Protein AF-F9G1D7-F1 (afdb_monomer)

Radius of gyration: 23.65 Å; Cα contacts (8 Å, |Δi|>4): 242; chains: 1; bounding box: 51×60×61 Å

Sequence (219 aa):
MAWSGSSVTREIHRLFEAKRDTIKAELRNALTAVHISFELWKSPNRFAIMAVFAHFIDQLGHQQSRLLALRRQSGAHSGENLASSLIDIVHEWEIEGRVGCAISDNMMANDTCLYYMYQRLDPSMRSVDIKARRMRCYGHTLNLVARAFLFGKDAESFELESDINGMRGLVEQDLDHWHTKGPIGKLRNIVKFIRSSPQRSEQFKRVAREQDHEEYRLC

pLDDT: mean 91.0, std 11.4, range [37.38, 98.62]

Structure (mmCIF, N/CA/C/O backbone):
data_AF-F9G1D7-F1
#
_entry.id   AF-F9G1D7-F1
#
loop_
_atom_site.group_PDB
_atom_site.id
_atom_site.type_symbol
_atom_site.label_atom_id
_atom_site.label_alt_id
_atom_site.label_comp_id
_atom_site.label_asym_id
_atom_site.label_entity_id
_atom_site.label_seq_id
_atom_site.pdbx_PDB_ins_code
_atom_site.Cartn_x
_atom_site.Cartn_y
_atom_site.Cartn_z
_atom_site.occupancy
_atom_site.B_iso_or_equiv
_atom_site.auth_seq_id
_atom_site.auth_comp_id
_atom_site.auth_asym_id
_atom_site.auth_atom_id
_atom_site.pdbx_PDB_model_num
ATOM 1 N N . MET A 1 1 ? -2.735 39.769 2.862 1.00 50.75 1 MET A N 1
ATOM 2 C CA . MET A 1 1 ? -2.182 39.647 4.228 1.00 50.75 1 MET A CA 1
ATOM 3 C C . MET A 1 1 ? -1.314 38.392 4.246 1.00 50.75 1 MET A C 1
ATOM 5 O O . MET A 1 1 ? -1.851 37.314 4.027 1.00 50.75 1 MET A O 1
ATOM 9 N N . ALA A 1 2 ? 0.013 38.525 4.336 1.00 71.75 2 ALA A N 1
ATOM 10 C CA . ALA A 1 2 ? 0.929 37.382 4.268 1.00 71.75 2 ALA A CA 1
ATOM 11 C C . ALA A 1 2 ? 0.986 36.680 5.632 1.00 71.75 2 ALA A C 1
ATOM 13 O O . ALA A 1 2 ? 1.213 37.327 6.651 1.00 71.75 2 ALA A O 1
ATOM 14 N N . TRP A 1 3 ? 0.737 35.373 5.657 1.00 77.19 3 TRP A N 1
ATOM 15 C CA . TRP A 1 3 ? 0.812 34.574 6.879 1.00 77.19 3 TRP A CA 1
ATOM 16 C C . TRP A 1 3 ? 2.281 34.301 7.222 1.00 77.19 3 TRP A C 1
ATOM 18 O O . TRP A 1 3 ? 3.072 33.978 6.338 1.00 77.19 3 TRP A O 1
ATOM 28 N N . SER A 1 4 ? 2.656 34.400 8.501 1.00 88.62 4 SER A N 1
ATOM 29 C CA . SER A 1 4 ? 3.978 33.951 8.956 1.00 88.62 4 SER A CA 1
ATOM 30 C C . SER A 1 4 ? 4.101 32.427 8.834 1.00 88.62 4 SER A C 1
ATOM 32 O O . SER A 1 4 ? 3.100 31.716 8.951 1.00 88.62 4 SER A O 1
ATOM 34 N N . GLY A 1 5 ? 5.324 31.902 8.693 1.00 88.62 5 GLY A N 1
ATOM 35 C CA . GLY A 1 5 ? 5.557 30.449 8.668 1.00 88.62 5 GLY A CA 1
ATOM 36 C C . GLY A 1 5 ? 4.968 29.726 9.888 1.00 88.62 5 GLY A C 1
ATOM 37 O O . GLY A 1 5 ? 4.336 28.687 9.746 1.00 88.62 5 GLY A O 1
ATOM 38 N N . SER A 1 6 ? 5.055 30.331 11.078 1.00 91.44 6 SER A N 1
ATOM 39 C CA . SER A 1 6 ? 4.430 29.811 12.303 1.00 91.44 6 SER A CA 1
ATOM 40 C C . SER A 1 6 ? 2.899 29.765 12.241 1.00 91.44 6 SER A C 1
ATOM 42 O O . SER A 1 6 ? 2.288 28.824 12.748 1.00 91.44 6 SER A O 1
ATOM 44 N N . SER A 1 7 ? 2.271 30.757 11.604 1.00 92.50 7 SER A N 1
ATOM 45 C CA . SER A 1 7 ? 0.816 30.795 11.433 1.00 92.50 7 SER A CA 1
ATOM 46 C C . SER A 1 7 ? 0.348 29.722 10.455 1.00 92.50 7 SER A C 1
ATOM 48 O O . SER A 1 7 ? -0.658 29.070 10.718 1.00 92.50 7 SER A O 1
ATOM 50 N N . VAL A 1 8 ? 1.105 29.491 9.376 1.00 93.38 8 VAL A N 1
ATOM 51 C CA . VAL A 1 8 ? 0.837 28.410 8.415 1.00 93.38 8 VAL A CA 1
ATOM 52 C C . VAL A 1 8 ? 0.972 27.043 9.084 1.00 93.38 8 VAL A C 1
ATOM 54 O O . VAL A 1 8 ? 0.051 26.237 8.993 1.00 93.38 8 VAL A O 1
ATOM 57 N N . THR A 1 9 ? 2.061 26.791 9.819 1.00 94.62 9 THR A N 1
ATOM 58 C CA . THR A 1 9 ? 2.264 25.521 10.537 1.00 94.62 9 THR A CA 1
ATOM 59 C C . THR A 1 9 ? 1.125 25.236 11.513 1.00 94.62 9 THR A C 1
ATOM 61 O O . THR A 1 9 ? 0.561 24.144 11.501 1.00 94.62 9 THR A O 1
ATOM 64 N N . ARG A 1 10 ? 0.735 26.225 12.327 1.00 94.81 10 ARG A N 1
ATOM 65 C CA . ARG A 1 10 ? -0.373 26.074 13.280 1.00 94.81 10 ARG A CA 1
ATOM 66 C C . ARG A 1 10 ? -1.691 25.747 12.581 1.00 94.81 10 ARG A C 1
ATOM 68 O O . ARG A 1 10 ? -2.429 24.893 13.061 1.00 94.81 10 ARG A O 1
ATOM 75 N N . GLU A 1 11 ? -1.982 26.405 11.463 1.00 95.12 11 GLU A N 1
ATOM 76 C CA . GLU A 1 11 ? -3.218 26.157 10.720 1.00 95.12 11 GLU A CA 1
ATOM 77 C C . GLU A 1 11 ? -3.229 24.785 10.049 1.00 95.12 11 GLU A C 1
ATOM 79 O O . GLU A 1 11 ? -4.236 24.087 10.121 1.00 95.12 11 GLU A O 1
ATOM 84 N N . ILE A 1 12 ? -2.103 24.343 9.482 1.00 96.19 12 ILE A N 1
ATOM 85 C CA . ILE A 1 12 ? -1.967 22.984 8.942 1.00 96.19 12 ILE A CA 1
ATOM 86 C C . ILE A 1 12 ? -2.209 21.947 10.041 1.00 96.19 12 ILE A C 1
ATOM 88 O O . ILE A 1 12 ? -2.975 21.011 9.825 1.00 96.19 12 ILE A O 1
ATOM 92 N N . HIS A 1 13 ? -1.617 22.125 11.228 1.00 95.62 13 HIS A N 1
ATOM 93 C CA . HIS A 1 13 ? -1.868 21.231 12.360 1.00 95.62 13 HIS A CA 1
ATOM 94 C C . HIS A 1 13 ? -3.341 21.231 12.772 1.00 95.62 13 HIS A C 1
ATOM 96 O O . HIS A 1 13 ? -3.927 20.166 12.928 1.00 95.62 13 HIS A O 1
ATOM 102 N N . ARG A 1 14 ? -3.971 22.404 12.884 1.00 96.69 14 ARG A N 1
ATOM 103 C CA . ARG A 1 14 ? -5.396 22.508 13.228 1.00 96.69 14 ARG A CA 1
ATOM 104 C C . ARG A 1 14 ? -6.286 21.790 12.208 1.00 96.69 14 ARG A C 1
ATOM 106 O O . ARG A 1 14 ? -7.217 21.086 12.593 1.00 96.69 14 ARG A O 1
ATOM 113 N N . LEU A 1 15 ? -6.009 21.962 10.914 1.00 96.38 15 LEU A N 1
ATOM 114 C CA . LEU A 1 15 ? -6.741 21.298 9.833 1.00 96.38 15 LEU A CA 1
ATOM 115 C C . LEU A 1 15 ? -6.516 19.787 9.835 1.00 96.38 15 LEU A C 1
ATOM 117 O O . LEU A 1 15 ? -7.467 19.037 9.616 1.00 96.38 15 LEU A O 1
ATOM 121 N N . PHE A 1 16 ? -5.285 19.347 10.096 1.00 94.81 16 PHE A N 1
ATOM 122 C CA . PHE A 1 16 ? -4.954 17.935 10.235 1.00 94.81 16 PHE A CA 1
ATOM 123 C C . PHE A 1 16 ? -5.757 17.293 11.366 1.00 94.81 16 PHE A C 1
ATOM 125 O O . PHE A 1 16 ? -6.434 16.301 11.122 1.00 94.81 16 PHE A O 1
ATOM 132 N N . GLU A 1 17 ? -5.755 17.892 12.557 1.00 96.31 17 GLU A N 1
ATOM 133 C CA . GLU A 1 17 ? -6.501 17.392 13.717 1.00 96.31 17 GLU A CA 1
ATOM 134 C C . GLU A 1 17 ? -8.006 17.305 13.432 1.00 96.31 17 GLU A C 1
ATOM 136 O O . GLU A 1 17 ? -8.610 16.244 13.577 1.00 96.31 17 GLU A O 1
ATOM 141 N N . ALA A 1 18 ? -8.600 18.369 12.881 1.00 96.94 18 ALA A N 1
ATOM 142 C CA . ALA A 1 18 ? -10.020 18.369 12.524 1.00 96.94 18 ALA A CA 1
ATOM 143 C C . ALA A 1 18 ? -10.377 17.294 11.475 1.00 96.94 18 ALA A C 1
ATOM 145 O O . ALA A 1 18 ? -11.440 16.666 11.533 1.00 96.94 18 ALA A O 1
ATOM 146 N N . LYS A 1 19 ? -9.496 17.063 10.492 1.00 96.44 19 LYS A N 1
ATOM 147 C CA . LYS A 1 19 ? -9.690 16.009 9.486 1.00 96.44 19 LYS A CA 1
ATOM 148 C C . LYS A 1 19 ? -9.458 14.616 10.056 1.00 96.44 19 LYS A C 1
ATOM 150 O O . LYS A 1 19 ? -10.181 13.699 9.670 1.00 96.44 19 LYS A O 1
ATOM 155 N N . ARG A 1 20 ? -8.516 14.459 10.984 1.00 96.38 20 ARG A N 1
ATOM 156 C CA . ARG A 1 20 ? -8.273 13.208 11.702 1.00 96.38 20 ARG A CA 1
ATOM 157 C C . ARG A 1 20 ? -9.520 12.782 12.469 1.00 96.38 20 ARG A C 1
ATOM 159 O O . ARG A 1 20 ? -9.956 11.649 12.295 1.00 96.38 20 ARG A O 1
ATOM 166 N N . ASP A 1 21 ? -10.150 13.696 13.201 1.00 97.25 21 ASP A N 1
ATOM 167 C CA . ASP A 1 21 ? -11.393 13.414 13.933 1.00 97.25 21 ASP A CA 1
ATOM 168 C C . ASP A 1 21 ? -12.538 13.008 12.996 1.00 97.25 21 ASP A C 1
ATOM 170 O O . ASP A 1 21 ? -13.286 12.070 13.276 1.00 97.25 21 ASP A O 1
ATOM 174 N N . THR A 1 22 ? -12.637 13.667 11.836 1.00 97.12 22 THR A N 1
ATOM 175 C CA . THR A 1 22 ? -13.617 13.307 10.799 1.00 97.12 22 THR A CA 1
ATOM 176 C C . THR A 1 22 ? -13.396 11.875 10.307 1.00 97.12 22 THR A C 1
ATOM 178 O O . THR A 1 22 ? -14.332 11.082 10.275 1.00 97.12 22 THR A O 1
ATOM 181 N N . ILE A 1 23 ? -12.155 11.518 9.963 1.00 97.50 23 ILE A N 1
ATOM 182 C CA . ILE A 1 23 ? -11.822 10.179 9.461 1.00 97.50 23 ILE A CA 1
ATOM 183 C C . ILE A 1 23 ? -12.012 9.120 10.557 1.00 97.50 23 ILE A C 1
ATOM 185 O O . ILE A 1 23 ? -12.539 8.049 10.268 1.00 97.50 23 ILE A O 1
ATOM 189 N N . LYS A 1 24 ? -11.671 9.406 11.821 1.00 97.88 24 LYS A N 1
ATOM 190 C CA . LYS A 1 24 ? -11.977 8.508 12.950 1.00 97.88 24 LYS A CA 1
ATOM 191 C C . LYS A 1 24 ? -13.473 8.221 13.051 1.00 97.88 24 LYS A C 1
ATOM 193 O O . LYS A 1 24 ? -13.872 7.070 13.215 1.00 97.88 24 LYS A O 1
ATOM 198 N N . ALA A 1 25 ? -14.312 9.248 12.907 1.00 97.06 25 ALA A N 1
ATOM 199 C CA . ALA A 1 25 ? -15.760 9.070 12.897 1.00 97.06 25 ALA A CA 1
ATOM 200 C C . ALA A 1 25 ? -16.229 8.213 11.708 1.00 97.06 25 ALA A C 1
ATOM 202 O O . ALA A 1 25 ? -17.053 7.324 11.909 1.00 97.06 25 ALA A O 1
ATOM 203 N N . GLU A 1 26 ? -15.688 8.426 10.503 1.00 97.25 26 GLU A N 1
ATOM 204 C CA . GLU A 1 26 ? -15.976 7.587 9.327 1.00 97.25 26 GLU A CA 1
ATOM 205 C C . GLU A 1 26 ? -15.604 6.115 9.573 1.00 97.25 26 GLU A C 1
ATOM 207 O O . GLU A 1 26 ? -16.427 5.231 9.346 1.00 97.25 26 GLU A O 1
ATOM 212 N N . LEU A 1 27 ? -14.400 5.849 10.093 1.00 97.94 27 LEU A N 1
ATOM 213 C CA . LEU A 1 27 ? -13.914 4.498 10.395 1.00 97.94 27 LEU A CA 1
ATOM 214 C C . LEU A 1 27 ? -14.776 3.807 11.455 1.00 97.94 27 LEU A C 1
ATOM 216 O O . LEU A 1 27 ? -15.159 2.648 11.289 1.00 97.94 27 LEU A O 1
ATOM 220 N N . ARG A 1 28 ? -15.144 4.529 12.520 1.00 96.69 28 ARG A N 1
ATOM 221 C CA . ARG A 1 28 ? -16.049 4.027 13.563 1.00 96.69 28 ARG A CA 1
ATOM 222 C C . ARG A 1 28 ? -17.446 3.724 13.019 1.00 96.69 28 ARG A C 1
ATOM 224 O O . ARG A 1 28 ? -18.109 2.808 13.498 1.00 96.69 28 ARG A O 1
ATOM 231 N N . ASN A 1 29 ? -17.882 4.451 12.004 1.00 96.62 29 ASN A N 1
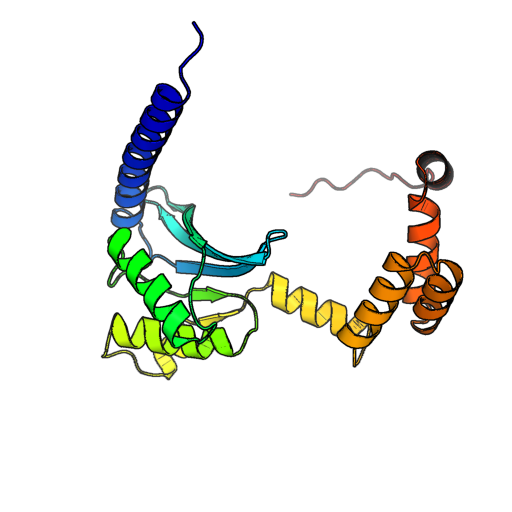ATOM 232 C CA . ASN A 1 29 ? -19.201 4.299 11.405 1.00 96.62 29 ASN A CA 1
ATOM 233 C C . ASN A 1 29 ? -19.218 3.381 10.173 1.00 96.62 29 ASN A C 1
ATOM 235 O O . ASN A 1 29 ? -20.287 3.168 9.605 1.00 96.62 29 ASN A O 1
ATOM 239 N N . ALA A 1 30 ? -18.070 2.832 9.765 1.00 97.75 30 ALA A N 1
ATOM 240 C CA . ALA A 1 30 ? -17.975 1.936 8.620 1.00 97.75 30 ALA A CA 1
ATOM 241 C C . ALA A 1 30 ? -18.897 0.715 8.779 1.00 97.75 30 ALA A C 1
ATOM 243 O O . ALA A 1 30 ? -19.003 0.152 9.873 1.00 97.75 30 ALA A O 1
ATOM 244 N N . LEU A 1 31 ? -19.531 0.288 7.683 1.00 97.81 31 LEU A N 1
ATOM 245 C CA . LEU A 1 31 ? -20.407 -0.889 7.644 1.00 97.81 31 LEU A CA 1
ATOM 246 C C . LEU A 1 31 ? -19.620 -2.204 7.623 1.00 97.81 31 LEU A C 1
ATOM 248 O O . LEU A 1 31 ? -20.119 -3.239 8.057 1.00 97.81 31 LEU A O 1
ATOM 252 N N . THR A 1 32 ? -18.392 -2.173 7.108 1.00 97.69 32 THR A N 1
ATOM 253 C CA . THR A 1 32 ? -17.513 -3.342 7.004 1.00 97.69 32 THR A CA 1
ATOM 254 C C . THR A 1 32 ? -16.430 -3.336 8.080 1.00 97.69 32 THR A C 1
ATOM 256 O O . THR A 1 32 ? -16.229 -2.363 8.818 1.00 97.69 32 THR A O 1
ATOM 259 N N . ALA A 1 33 ? -15.661 -4.426 8.120 1.00 97.88 33 ALA A N 1
ATOM 260 C CA . ALA A 1 33 ? -14.302 -4.372 8.639 1.00 97.88 33 ALA A CA 1
ATOM 261 C C . ALA A 1 33 ? -13.484 -3.302 7.888 1.00 97.88 33 ALA A C 1
ATOM 263 O O . ALA A 1 33 ? -13.774 -2.964 6.736 1.00 97.88 33 ALA A O 1
ATOM 264 N N . VAL A 1 34 ? -12.449 -2.786 8.544 1.00 98.50 34 VAL A N 1
ATOM 265 C CA . VAL A 1 34 ? -11.497 -1.849 7.947 1.00 98.50 34 VAL A CA 1
ATOM 266 C C . VAL A 1 34 ? -10.337 -2.661 7.388 1.00 98.50 34 VAL A C 1
ATOM 268 O O . VAL A 1 34 ? -9.566 -3.263 8.132 1.00 98.50 34 VAL A O 1
ATOM 271 N N . HIS A 1 35 ? -10.223 -2.724 6.070 1.00 98.56 35 HIS A N 1
ATOM 272 C CA . HIS A 1 35 ? -9.090 -3.357 5.405 1.00 98.56 35 HIS A CA 1
ATOM 273 C C . HIS A 1 35 ? -7.939 -2.367 5.322 1.00 98.56 35 HIS A C 1
ATOM 275 O O . HIS A 1 35 ? -8.173 -1.190 5.068 1.00 98.56 35 HIS A O 1
ATOM 281 N N . ILE A 1 36 ? -6.703 -2.821 5.506 1.00 98.50 36 ILE A N 1
ATOM 282 C CA . ILE A 1 36 ? -5.541 -1.933 5.412 1.00 98.50 36 ILE A CA 1
ATOM 283 C C . ILE A 1 36 ? -4.684 -2.296 4.214 1.00 98.50 36 ILE A C 1
ATOM 285 O O . ILE A 1 36 ? -4.457 -3.472 3.964 1.00 98.50 36 ILE A O 1
ATOM 289 N N . SER A 1 37 ? -4.184 -1.315 3.474 1.00 98.12 37 SER A N 1
ATOM 290 C CA . SER A 1 37 ? -3.069 -1.538 2.557 1.00 98.12 37 SER A CA 1
ATOM 291 C C . SER A 1 37 ? -1.849 -0.779 3.042 1.00 98.12 37 SER A C 1
ATOM 293 O O . SER A 1 37 ? -1.980 0.305 3.610 1.00 98.12 37 SER A O 1
ATOM 295 N N . PHE A 1 38 ? -0.666 -1.353 2.861 1.00 96.94 38 PHE A N 1
ATOM 296 C CA . PHE A 1 38 ? 0.570 -0.667 3.195 1.00 96.94 38 PHE A CA 1
ATOM 297 C C . PHE A 1 38 ? 1.673 -0.948 2.186 1.00 96.94 38 PHE A C 1
ATOM 299 O O . PHE A 1 38 ? 1.764 -2.030 1.599 1.00 96.94 38 PHE A O 1
ATOM 306 N N . GLU A 1 39 ? 2.526 0.052 2.015 1.00 93.75 39 GLU A N 1
ATOM 307 C CA . GLU A 1 39 ? 3.701 -0.009 1.159 1.00 93.75 39 GLU A CA 1
ATOM 308 C C . GLU A 1 39 ? 4.879 0.636 1.880 1.00 93.75 39 GLU A C 1
ATOM 310 O O . GLU A 1 39 ? 4.723 1.641 2.580 1.00 93.75 39 GLU A O 1
ATOM 315 N N . LEU A 1 40 ? 6.057 0.039 1.709 1.00 92.56 40 LEU A N 1
ATOM 316 C CA . LEU A 1 40 ? 7.311 0.554 2.227 1.00 92.56 40 LEU A CA 1
ATOM 317 C C . LEU A 1 40 ? 8.254 0.798 1.055 1.00 92.56 40 LEU A C 1
ATOM 319 O O . LEU A 1 40 ? 8.621 -0.134 0.345 1.00 92.56 40 LEU A O 1
ATOM 323 N N . TRP A 1 41 ? 8.701 2.037 0.891 1.00 92.06 41 TRP A N 1
ATOM 324 C CA . TRP A 1 41 ? 9.679 2.380 -0.135 1.00 92.06 41 TRP A CA 1
ATOM 325 C C . TRP A 1 41 ? 10.790 3.252 0.428 1.00 92.06 41 TRP A C 1
ATOM 327 O O . TRP A 1 41 ? 10.668 3.898 1.470 1.00 92.06 41 TRP A O 1
ATOM 337 N N . LYS A 1 42 ? 11.908 3.284 -0.293 1.00 91.44 42 LYS A N 1
ATOM 338 C CA . LYS A 1 42 ? 13.005 4.204 -0.015 1.00 91.44 42 LYS A CA 1
ATOM 339 C C . LYS A 1 42 ? 12.796 5.475 -0.832 1.00 91.44 42 LYS A C 1
ATOM 341 O O . LYS A 1 42 ? 12.760 5.429 -2.057 1.00 91.44 42 LYS A O 1
ATOM 346 N N . SER A 1 43 ? 12.657 6.612 -0.161 1.00 91.19 43 SER A N 1
ATOM 347 C CA . SER A 1 43 ? 12.548 7.915 -0.814 1.00 91.19 43 SER A CA 1
ATOM 348 C C . SER A 1 43 ? 13.868 8.316 -1.495 1.00 91.19 43 SER A C 1
ATOM 350 O O . SER A 1 43 ? 14.929 7.797 -1.127 1.00 91.19 43 SER A O 1
ATOM 352 N N . PRO A 1 44 ? 13.852 9.288 -2.430 1.00 89.94 44 PRO A N 1
ATOM 353 C CA . PRO A 1 44 ? 15.074 9.819 -3.049 1.00 89.94 44 PRO A CA 1
ATOM 354 C C . PRO A 1 44 ? 16.100 10.327 -2.025 1.00 89.94 44 PRO A C 1
ATOM 356 O O . PRO A 1 44 ? 17.306 10.158 -2.195 1.00 89.94 44 PRO A O 1
ATOM 359 N N . ASN A 1 45 ? 15.614 10.842 -0.893 1.00 90.31 45 ASN A N 1
ATOM 360 C CA . ASN A 1 45 ? 16.434 11.310 0.227 1.00 90.31 45 ASN A CA 1
ATOM 361 C C . ASN A 1 45 ? 16.885 10.169 1.159 1.00 90.31 45 ASN A C 1
ATOM 363 O O . ASN A 1 45 ? 17.363 10.413 2.262 1.00 90.31 45 ASN A O 1
ATOM 367 N N . ARG A 1 46 ? 16.745 8.912 0.713 1.00 88.69 46 ARG A N 1
ATOM 368 C CA . ARG A 1 46 ? 17.170 7.678 1.391 1.00 88.69 46 ARG A CA 1
ATOM 369 C C . ARG A 1 46 ? 16.442 7.376 2.700 1.00 88.69 46 ARG A C 1
ATOM 371 O O . ARG A 1 46 ? 16.928 6.565 3.485 1.00 88.69 46 ARG A O 1
ATOM 378 N N . PHE A 1 47 ? 15.269 7.963 2.920 1.00 91.44 47 PHE A N 1
ATOM 379 C CA . PHE A 1 47 ? 14.415 7.599 4.049 1.00 91.44 47 PHE A CA 1
ATOM 380 C C . PHE A 1 47 ? 13.506 6.435 3.672 1.00 91.44 47 PHE A C 1
ATOM 382 O O . PHE A 1 47 ? 12.891 6.467 2.611 1.00 91.44 47 PHE A O 1
ATOM 389 N N . ALA A 1 48 ? 13.393 5.434 4.542 1.00 93.50 48 ALA A N 1
ATOM 390 C CA . ALA A 1 48 ? 12.332 4.443 4.434 1.00 93.50 48 ALA A CA 1
ATOM 391 C C . ALA A 1 48 ? 11.010 5.104 4.841 1.00 93.50 48 ALA A C 1
ATOM 393 O O . ALA A 1 48 ? 10.917 5.673 5.929 1.00 93.50 48 ALA A O 1
ATOM 394 N N . ILE A 1 49 ? 10.019 5.081 3.958 1.00 95.31 49 ILE A N 1
ATOM 395 C CA . ILE A 1 49 ? 8.699 5.670 4.167 1.00 95.31 49 ILE A CA 1
ATOM 396 C C . ILE A 1 49 ? 7.671 4.552 4.096 1.00 95.31 49 ILE A C 1
ATOM 398 O O . ILE A 1 49 ? 7.670 3.789 3.133 1.00 95.31 49 ILE A O 1
ATOM 402 N N . MET A 1 50 ? 6.818 4.473 5.113 1.00 95.44 50 MET A N 1
ATOM 403 C CA . MET A 1 50 ? 5.649 3.607 5.136 1.00 95.44 50 MET A CA 1
ATOM 404 C C . MET A 1 50 ? 4.405 4.456 4.887 1.00 95.44 50 MET A C 1
ATOM 406 O O . MET A 1 50 ? 4.162 5.432 5.608 1.00 95.44 50 MET A O 1
ATOM 410 N N . ALA A 1 51 ? 3.614 4.069 3.889 1.00 97.50 51 ALA A N 1
ATOM 411 C CA . ALA A 1 51 ? 2.236 4.520 3.770 1.00 97.50 51 ALA A CA 1
ATOM 412 C C . ALA A 1 51 ? 1.283 3.429 4.233 1.00 97.50 51 ALA A C 1
ATOM 414 O O . ALA A 1 51 ? 1.505 2.255 3.943 1.00 97.50 51 ALA A O 1
ATOM 415 N N . VAL A 1 52 ? 0.211 3.834 4.908 1.00 98.38 52 VAL A N 1
ATOM 416 C CA . VAL A 1 52 ? -0.882 2.949 5.310 1.00 98.38 52 VAL A CA 1
ATOM 417 C C . VAL A 1 52 ? -2.201 3.596 4.930 1.00 98.38 52 VAL A C 1
ATOM 419 O O . VAL A 1 52 ? -2.461 4.742 5.302 1.00 98.38 52 VAL A O 1
ATOM 422 N N . PHE A 1 53 ? -3.037 2.860 4.211 1.00 98.56 53 PHE A N 1
ATOM 423 C CA . PHE A 1 53 ? -4.399 3.247 3.875 1.00 98.56 53 PHE A CA 1
ATOM 424 C C . PHE A 1 53 ? -5.399 2.336 4.572 1.00 98.56 53 PHE A C 1
ATOM 426 O O . PHE A 1 53 ? -5.173 1.136 4.676 1.00 98.56 53 PHE A O 1
ATOM 433 N N . ALA A 1 54 ? -6.529 2.903 4.977 1.00 98.62 54 ALA A N 1
ATOM 434 C CA . ALA A 1 54 ? -7.739 2.174 5.320 1.00 98.62 54 ALA A CA 1
ATOM 435 C C . ALA A 1 54 ? -8.693 2.146 4.126 1.00 98.62 54 ALA A C 1
ATOM 437 O O . ALA A 1 54 ? -8.887 3.165 3.460 1.00 98.62 54 ALA A O 1
ATOM 438 N N . HIS A 1 55 ? -9.328 1.000 3.916 1.00 98.62 55 HIS A N 1
ATOM 439 C CA . HIS A 1 55 ? -10.354 0.750 2.915 1.00 98.62 55 HIS A CA 1
ATOM 440 C C . HIS A 1 55 ? -11.579 0.141 3.596 1.00 98.62 55 HIS A C 1
ATOM 442 O O . HIS A 1 55 ? -11.462 -0.840 4.333 1.00 98.62 55 HIS A O 1
ATOM 448 N N . PHE A 1 56 ? -12.750 0.725 3.370 1.00 98.62 56 PHE A N 1
ATOM 449 C CA . PHE A 1 56 ? -13.992 0.315 4.024 1.00 98.62 56 PHE A CA 1
ATOM 450 C C . PHE A 1 56 ? -15.208 0.762 3.210 1.00 98.62 56 PHE A C 1
ATOM 452 O O . PHE A 1 56 ? -15.078 1.570 2.292 1.00 98.62 56 PHE A O 1
ATOM 459 N N . ILE A 1 57 ? -16.386 0.244 3.552 1.00 98.50 57 ILE A N 1
ATOM 460 C CA . ILE A 1 57 ? -17.664 0.742 3.034 1.00 98.50 57 ILE A CA 1
ATOM 461 C C . ILE A 1 57 ? -18.295 1.652 4.093 1.00 98.50 57 ILE A C 1
ATOM 463 O O . ILE A 1 57 ? -18.412 1.259 5.257 1.00 98.50 57 ILE A O 1
ATOM 467 N N . ASP A 1 58 ? -18.661 2.873 3.709 1.00 96.88 58 ASP A N 1
ATOM 468 C CA . ASP A 1 58 ? -19.314 3.839 4.598 1.00 96.88 58 ASP A CA 1
ATOM 469 C C . ASP A 1 58 ? -20.816 3.555 4.787 1.00 96.88 58 ASP A C 1
ATOM 471 O O . ASP A 1 58 ? -21.381 2.645 4.184 1.00 96.88 58 ASP A O 1
ATOM 475 N N . GLN A 1 59 ? -21.484 4.345 5.633 1.00 96.12 59 GLN A N 1
ATOM 476 C CA . GLN A 1 59 ? -22.919 4.197 5.921 1.00 96.12 59 GLN A CA 1
ATOM 477 C C . GLN A 1 59 ? -23.832 4.426 4.709 1.00 96.12 59 GLN A C 1
ATOM 479 O O . GLN A 1 59 ? -24.996 4.036 4.751 1.00 96.12 59 GLN A O 1
ATOM 484 N N . LEU A 1 60 ? -23.324 5.048 3.642 1.00 96.25 60 LEU A N 1
ATOM 485 C CA . LEU A 1 60 ? -24.048 5.249 2.388 1.00 96.25 60 LEU A CA 1
ATOM 486 C C . LEU A 1 60 ? -23.835 4.084 1.411 1.00 96.25 60 LEU A C 1
ATOM 488 O O . LEU A 1 60 ? -24.387 4.100 0.315 1.00 96.25 60 LEU A O 1
ATOM 492 N N . GLY A 1 61 ? -23.049 3.072 1.793 1.00 96.88 61 GLY A N 1
ATOM 493 C CA . GLY A 1 61 ? -22.718 1.941 0.934 1.00 96.88 61 GLY A CA 1
ATOM 494 C C . GLY A 1 61 ? -21.601 2.240 -0.066 1.00 96.88 61 GLY A C 1
ATOM 495 O O . GLY A 1 61 ? -21.365 1.432 -0.964 1.00 96.88 61 GLY A O 1
ATOM 496 N N . HIS A 1 62 ? -20.891 3.363 0.066 1.00 97.75 62 HIS A N 1
ATOM 497 C CA . HIS A 1 62 ? -19.809 3.716 -0.845 1.00 97.75 62 HIS A CA 1
ATOM 498 C C . HIS A 1 62 ? -18.458 3.222 -0.338 1.00 97.75 62 HIS A C 1
ATOM 500 O O . HIS A 1 62 ? -18.138 3.299 0.850 1.00 97.75 62 HIS A O 1
ATOM 506 N N . GLN A 1 63 ? -17.628 2.753 -1.270 1.00 97.94 63 GLN A N 1
ATOM 507 C CA . GLN A 1 63 ? -16.246 2.412 -0.974 1.00 97.94 63 GLN A CA 1
ATOM 508 C C . GLN A 1 63 ? -15.446 3.682 -0.668 1.00 97.94 63 GLN A C 1
ATOM 510 O O . GLN A 1 63 ? -15.394 4.616 -1.467 1.00 97.94 63 GLN A O 1
ATOM 515 N N . GLN A 1 64 ? -14.759 3.675 0.468 1.00 98.25 64 GLN A N 1
ATOM 516 C CA . GLN A 1 64 ? -13.870 4.736 0.908 1.00 98.25 64 GLN A CA 1
ATOM 517 C C . GLN A 1 64 ? -12.436 4.225 1.015 1.00 98.25 64 GLN A C 1
ATOM 519 O O . GLN A 1 64 ? -12.186 3.085 1.409 1.00 98.25 64 GLN A O 1
ATOM 524 N N . SER A 1 65 ? -11.493 5.111 0.699 1.00 98.19 65 SER A N 1
ATOM 525 C CA . SER A 1 65 ? -10.066 4.936 0.967 1.00 98.19 65 SER A CA 1
ATOM 526 C C . SER A 1 65 ? -9.548 6.166 1.705 1.00 98.19 65 SER A C 1
ATOM 528 O O . SER A 1 65 ? -9.823 7.298 1.291 1.00 98.19 65 SER A O 1
ATOM 530 N N . ARG A 1 66 ? -8.811 5.968 2.800 1.00 98.06 66 ARG A N 1
ATOM 531 C CA . ARG A 1 66 ? -8.236 7.048 3.616 1.00 98.06 66 ARG A CA 1
ATOM 532 C C . ARG A 1 66 ? -6.785 6.746 3.946 1.00 98.06 66 ARG A C 1
ATOM 534 O O . ARG A 1 66 ? -6.479 5.662 4.427 1.00 98.06 66 ARG A O 1
ATOM 541 N N . LEU A 1 67 ? -5.899 7.707 3.698 1.00 97.94 67 LEU A N 1
ATOM 542 C CA . LEU A 1 67 ? -4.506 7.625 4.127 1.00 97.94 67 LEU A CA 1
ATOM 543 C C . LEU A 1 67 ? -4.449 7.819 5.647 1.00 97.94 67 LEU A C 1
ATOM 545 O O . LEU A 1 67 ? -4.778 8.893 6.142 1.00 97.94 67 LEU A O 1
ATOM 549 N N . LEU A 1 68 ? -4.027 6.785 6.369 1.00 98.00 68 LEU A N 1
ATOM 550 C CA . LEU A 1 68 ? -3.883 6.797 7.826 1.00 98.00 68 LEU A CA 1
ATOM 551 C C . LEU A 1 68 ? -2.494 7.265 8.263 1.00 98.00 68 LEU A C 1
ATOM 553 O O . LEU A 1 68 ? -2.313 7.895 9.308 1.00 98.00 68 LEU A O 1
ATOM 557 N N . ALA A 1 69 ? -1.483 6.934 7.466 1.00 97.25 69 ALA A N 1
ATOM 558 C CA . ALA A 1 69 ? -0.106 7.259 7.773 1.00 97.25 69 ALA A CA 1
ATOM 559 C C . ALA A 1 69 ? 0.705 7.432 6.497 1.00 97.25 69 ALA A C 1
ATOM 561 O O . ALA A 1 69 ? 0.586 6.640 5.569 1.00 97.25 69 ALA A O 1
ATOM 562 N N . LEU A 1 70 ? 1.573 8.439 6.500 1.00 96.31 70 LEU A N 1
ATOM 563 C CA . LEU A 1 70 ? 2.714 8.564 5.604 1.00 96.31 70 LEU A CA 1
ATOM 564 C C . LEU A 1 70 ? 3.899 8.983 6.470 1.00 96.31 70 LEU A C 1
ATOM 566 O O . LEU A 1 70 ? 4.074 10.163 6.770 1.00 96.31 70 LEU A O 1
ATOM 570 N N . ARG A 1 71 ? 4.640 8.002 6.984 1.00 93.44 71 ARG A N 1
ATOM 571 C CA . ARG A 1 71 ? 5.611 8.219 8.066 1.00 93.44 71 ARG A CA 1
ATOM 572 C C . ARG A 1 71 ? 6.937 7.573 7.731 1.00 93.44 71 ARG A C 1
ATOM 574 O O . ARG A 1 71 ? 7.009 6.598 6.990 1.00 93.44 71 ARG A O 1
ATOM 581 N N . ARG A 1 72 ? 8.006 8.117 8.304 1.00 94.44 72 ARG A N 1
ATOM 582 C CA . ARG A 1 72 ? 9.328 7.509 8.201 1.00 94.44 72 ARG A CA 1
ATOM 583 C C . ARG A 1 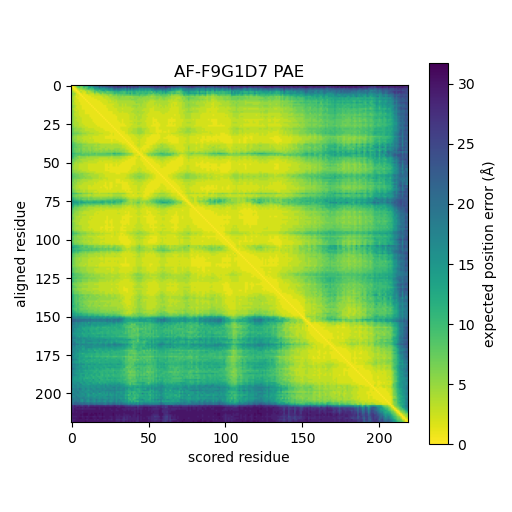72 ? 9.381 6.236 9.046 1.00 94.44 72 ARG A C 1
ATOM 585 O O . ARG A 1 72 ? 9.194 6.309 10.256 1.00 94.44 72 ARG A O 1
ATOM 592 N N . GLN A 1 73 ? 9.722 5.115 8.419 1.00 94.06 73 GLN A N 1
ATOM 593 C CA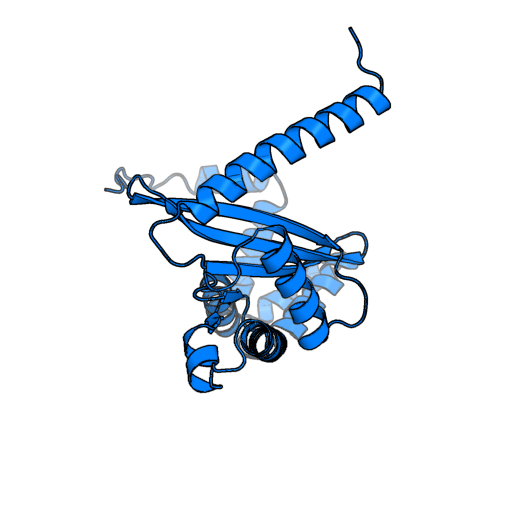 . GLN A 1 73 ? 10.075 3.888 9.123 1.00 94.06 73 GLN A CA 1
ATOM 594 C C . GLN A 1 73 ? 11.511 4.005 9.636 1.00 94.06 73 GLN A C 1
ATOM 596 O O . GLN A 1 73 ? 12.433 4.321 8.877 1.00 94.06 73 GLN A O 1
ATOM 601 N N . SER A 1 74 ? 11.700 3.762 10.929 1.00 90.00 74 SER A N 1
ATOM 602 C CA . SER A 1 74 ? 13.013 3.794 11.578 1.00 90.00 74 SER A CA 1
ATOM 603 C C . SER A 1 74 ? 13.403 2.402 12.072 1.00 90.00 74 SER A C 1
ATOM 605 O O . SER A 1 74 ? 12.539 1.572 12.336 1.00 90.00 74 SER A O 1
ATOM 607 N N . GLY A 1 75 ? 14.705 2.150 12.214 1.00 89.06 75 GLY A N 1
ATOM 608 C CA . GLY A 1 75 ? 15.226 0.870 12.699 1.00 89.06 75 GLY A CA 1
ATOM 609 C C . GLY A 1 75 ? 15.360 -0.201 11.613 1.00 89.06 75 GLY A C 1
ATOM 610 O O . GLY A 1 75 ? 15.407 0.097 10.419 1.00 89.06 75 GLY A O 1
ATOM 611 N N . ALA A 1 76 ? 15.473 -1.458 12.042 1.00 84.69 76 ALA A N 1
ATOM 612 C CA . ALA A 1 76 ? 15.639 -2.593 11.141 1.00 84.69 76 ALA A CA 1
ATOM 613 C C . ALA A 1 76 ? 14.385 -2.811 10.281 1.00 84.69 76 ALA A C 1
ATOM 615 O O . ALA A 1 76 ? 13.261 -2.687 10.762 1.00 84.69 76 ALA A O 1
ATOM 616 N N . HIS A 1 77 ? 14.556 -3.200 9.01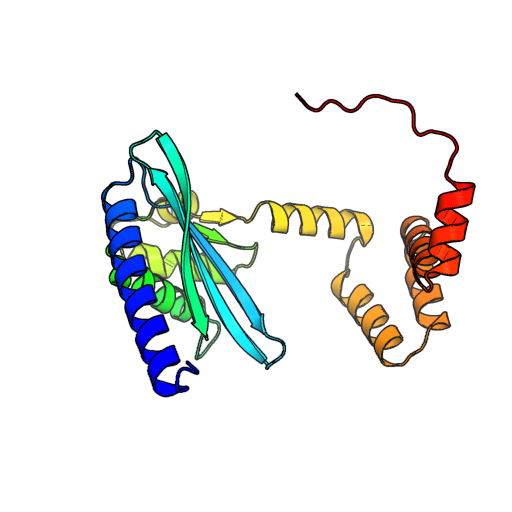9 1.00 81.75 77 HIS A N 1
ATOM 617 C CA . HIS A 1 77 ? 13.440 -3.552 8.131 1.00 81.75 77 HIS A CA 1
ATOM 618 C C . HIS A 1 77 ? 12.972 -5.002 8.378 1.00 81.75 77 HIS A C 1
ATOM 620 O O . HIS A 1 77 ? 12.826 -5.788 7.444 1.00 81.75 77 HIS A O 1
ATOM 626 N N . SER A 1 78 ? 12.804 -5.384 9.648 1.00 88.00 78 SER A N 1
ATOM 627 C CA . SER A 1 78 ? 12.264 -6.688 10.035 1.00 88.00 78 SER A CA 1
ATOM 628 C C . SER A 1 78 ? 10.737 -6.658 10.029 1.00 88.00 78 SER A C 1
ATOM 630 O O . SER A 1 78 ? 10.127 -5.615 10.266 1.00 88.00 78 SER A O 1
ATOM 632 N N . GLY A 1 79 ? 10.109 -7.816 9.800 1.00 90.19 79 GLY A N 1
ATOM 633 C CA . GLY A 1 79 ? 8.651 -7.930 9.861 1.00 90.19 79 GLY A CA 1
ATOM 634 C C . GLY A 1 79 ? 8.087 -7.465 11.208 1.00 90.19 79 GLY A C 1
ATOM 635 O O . GLY A 1 79 ? 7.110 -6.733 11.232 1.00 90.19 79 GLY A O 1
ATOM 636 N N . GLU A 1 80 ? 8.744 -7.804 12.317 1.00 94.06 80 GLU A N 1
ATOM 637 C CA . GLU A 1 80 ? 8.331 -7.393 13.667 1.00 94.06 80 GLU A CA 1
ATOM 638 C C . GLU A 1 80 ? 8.353 -5.868 13.865 1.00 94.06 80 GLU A C 1
ATOM 640 O O . GLU A 1 80 ? 7.413 -5.305 14.418 1.00 94.06 80 GLU A O 1
ATOM 645 N N . ASN A 1 81 ? 9.375 -5.170 13.356 1.00 93.88 81 ASN A N 1
ATOM 646 C CA . ASN A 1 81 ? 9.435 -3.711 13.460 1.00 93.88 81 ASN A CA 1
ATOM 647 C C . ASN A 1 81 ? 8.331 -3.034 12.633 1.00 93.88 81 ASN A C 1
ATOM 649 O O . ASN A 1 81 ? 7.703 -2.080 13.090 1.00 93.88 81 ASN A O 1
ATOM 653 N N . LEU A 1 82 ? 8.065 -3.549 11.426 1.00 95.06 82 LEU A N 1
ATOM 654 C CA . LEU A 1 82 ? 6.948 -3.074 10.606 1.00 95.06 82 LEU A CA 1
ATOM 655 C C . LEU A 1 82 ? 5.606 -3.339 11.302 1.00 95.06 82 LEU A C 1
ATOM 657 O O . LEU A 1 82 ? 4.735 -2.472 11.285 1.00 95.06 82 LEU A O 1
ATOM 661 N N . ALA A 1 83 ? 5.461 -4.495 11.954 1.00 96.94 83 ALA A N 1
ATOM 662 C CA . ALA A 1 83 ? 4.259 -4.858 12.694 1.00 96.94 83 ALA A CA 1
ATOM 663 C C . ALA A 1 83 ? 3.983 -3.877 13.835 1.00 96.94 83 ALA A C 1
ATOM 665 O O . ALA A 1 83 ? 2.861 -3.395 13.942 1.00 96.94 83 ALA A O 1
ATOM 666 N N . SER A 1 84 ? 4.999 -3.523 14.629 1.00 96.69 84 SER A N 1
ATOM 667 C CA . SER A 1 84 ? 4.871 -2.514 15.689 1.00 96.69 84 SER A CA 1
ATOM 668 C C . SER A 1 84 ? 4.367 -1.178 15.143 1.00 96.69 84 SER A C 1
ATOM 670 O O . SER A 1 84 ? 3.413 -0.622 15.674 1.00 96.69 84 SER A O 1
ATOM 672 N N . SER A 1 85 ? 4.924 -0.706 14.021 1.00 96.62 85 SER A N 1
ATOM 673 C CA . SER A 1 85 ? 4.462 0.536 13.386 1.00 96.62 85 SER A CA 1
ATOM 674 C C . SER A 1 85 ? 3.013 0.450 12.888 1.00 96.62 85 SER A C 1
ATOM 676 O O . SER A 1 85 ? 2.266 1.417 13.021 1.00 96.62 85 SER A O 1
ATOM 678 N N . LEU A 1 86 ? 2.585 -0.696 12.345 1.00 97.69 86 LEU A N 1
ATOM 679 C CA . LEU A 1 86 ? 1.187 -0.907 11.952 1.00 97.69 86 LEU A CA 1
ATOM 680 C C . LEU A 1 86 ? 0.246 -0.963 13.162 1.00 97.69 86 LEU A C 1
ATOM 682 O O . LEU A 1 86 ? -0.845 -0.405 13.097 1.00 97.69 86 LEU A O 1
ATOM 686 N N . ILE A 1 87 ? 0.663 -1.597 14.259 1.00 98.00 87 ILE A N 1
ATOM 687 C CA . ILE A 1 87 ? -0.102 -1.666 15.511 1.00 98.00 87 ILE A CA 1
ATOM 688 C C . ILE A 1 87 ? -0.295 -0.263 16.096 1.00 98.00 87 ILE A C 1
ATOM 690 O O . ILE A 1 87 ? -1.420 0.098 16.431 1.00 98.00 87 ILE A O 1
ATOM 694 N N . ASP A 1 88 ? 0.759 0.557 16.139 1.00 97.88 88 ASP A N 1
ATOM 695 C CA . ASP A 1 88 ? 0.669 1.948 16.601 1.00 97.88 88 ASP A CA 1
ATOM 696 C C . ASP A 1 88 ? -0.344 2.752 15.774 1.00 97.88 88 ASP A C 1
ATOM 698 O O . ASP A 1 88 ? -1.128 3.525 16.320 1.00 97.88 88 ASP A O 1
ATOM 702 N N . ILE A 1 89 ? -0.372 2.541 14.454 1.00 97.88 89 ILE A N 1
ATOM 703 C CA . ILE A 1 89 ? -1.346 3.179 13.557 1.00 97.88 89 ILE A CA 1
ATOM 704 C C . ILE A 1 89 ? -2.760 2.657 13.840 1.00 97.88 89 ILE A C 1
ATOM 706 O O . ILE A 1 89 ? -3.695 3.450 13.909 1.00 97.88 89 ILE A O 1
ATOM 710 N N . VAL A 1 90 ? -2.941 1.349 14.031 1.00 98.25 90 VAL A N 1
ATOM 711 C CA . VAL A 1 90 ? -4.244 0.763 14.388 1.00 98.25 90 VAL A CA 1
ATOM 712 C C . VAL A 1 90 ? -4.783 1.371 15.687 1.00 98.25 90 VAL A C 1
ATOM 714 O O . VAL A 1 90 ? -5.954 1.749 15.720 1.00 98.25 90 VAL A O 1
ATOM 717 N N . HIS A 1 91 ? -3.928 1.537 16.701 1.00 98.06 91 HIS A N 1
ATOM 718 C CA . HIS A 1 91 ? -4.278 2.183 17.967 1.00 98.06 91 HIS A CA 1
ATOM 719 C C . HIS A 1 91 ? -4.583 3.674 17.810 1.00 98.06 91 HIS A C 1
ATOM 721 O O . HIS A 1 91 ? -5.584 4.169 18.320 1.00 98.06 91 HIS A O 1
ATOM 727 N N . GLU A 1 92 ? -3.750 4.411 17.073 1.00 97.06 92 GLU A N 1
ATOM 728 C CA . GLU A 1 92 ? -3.956 5.846 16.857 1.00 97.06 92 GLU A CA 1
ATOM 729 C C . GLU A 1 92 ? -5.303 6.145 16.194 1.00 97.06 92 GLU A C 1
ATOM 731 O O . GLU A 1 92 ? -5.935 7.157 16.509 1.00 97.06 92 GLU A O 1
ATOM 736 N N . TRP A 1 93 ? -5.736 5.269 15.285 1.00 98.06 93 TRP A N 1
ATOM 737 C CA . TRP A 1 93 ? -6.978 5.401 14.528 1.00 98.06 93 TRP A CA 1
ATOM 738 C C . TRP A 1 93 ? -8.186 4.703 15.162 1.00 98.06 93 TRP A C 1
ATOM 740 O O . TRP A 1 93 ? -9.273 4.805 14.596 1.00 98.06 93 TRP A O 1
ATOM 750 N N . GLU A 1 94 ? -8.024 4.073 16.330 1.00 97.69 94 GLU A N 1
ATOM 751 C CA . GLU A 1 94 ? -9.102 3.429 17.100 1.00 97.69 94 GLU A CA 1
ATOM 752 C C . GLU A 1 94 ? -9.856 2.348 16.295 1.00 97.69 94 GLU A C 1
ATOM 754 O O . GLU A 1 94 ? -11.089 2.264 16.306 1.00 97.69 94 GLU A O 1
ATOM 759 N N . ILE A 1 95 ? -9.110 1.545 15.527 1.00 97.62 95 ILE A N 1
ATOM 760 C CA . ILE A 1 95 ? -9.655 0.468 14.679 1.00 97.62 95 ILE A CA 1
ATOM 761 C C . ILE A 1 95 ? -9.287 -0.938 15.178 1.00 97.62 95 ILE A C 1
ATOM 763 O O . ILE A 1 95 ? -9.393 -1.920 14.433 1.00 97.62 95 ILE A O 1
ATOM 767 N N . GLU A 1 96 ? -8.882 -1.065 16.442 1.00 95.44 96 GLU A N 1
ATOM 768 C CA . GLU A 1 96 ? -8.671 -2.344 17.118 1.00 95.44 96 GLU A CA 1
ATOM 769 C C . GLU A 1 96 ? -9.922 -3.226 17.017 1.00 95.44 96 GLU A C 1
ATOM 771 O O . GLU A 1 96 ? -11.059 -2.765 17.112 1.00 95.44 96 GLU A O 1
ATOM 776 N N . GLY A 1 97 ? -9.726 -4.521 16.763 1.00 94.81 97 GLY A N 1
ATOM 777 C CA . GLY A 1 97 ? -10.829 -5.471 16.574 1.00 94.81 97 GLY A CA 1
ATOM 778 C C . GLY A 1 97 ? -11.627 -5.295 15.272 1.00 94.81 97 GLY A C 1
ATOM 779 O O . GLY A 1 97 ? -12.437 -6.156 14.939 1.00 94.81 97 GLY A O 1
ATOM 780 N N . ARG A 1 98 ? -11.381 -4.233 14.491 1.00 96.56 98 ARG A N 1
ATOM 781 C CA . ARG A 1 98 ? -12.063 -3.972 13.211 1.00 96.56 98 ARG A CA 1
ATOM 782 C C . ARG A 1 98 ? -11.210 -4.243 11.984 1.00 96.56 98 ARG A C 1
ATOM 784 O O . ARG A 1 98 ? -11.744 -4.241 10.875 1.00 96.56 98 ARG A O 1
ATOM 791 N N . VAL A 1 99 ? -9.909 -4.465 12.161 1.00 97.88 99 VAL A N 1
ATOM 792 C CA . VAL A 1 99 ? -8.991 -4.742 11.053 1.00 97.88 99 VAL A CA 1
ATOM 793 C C . VAL A 1 99 ? -9.392 -6.047 10.359 1.00 97.88 99 VAL A C 1
ATOM 795 O O . VAL A 1 99 ? -9.337 -7.129 10.947 1.00 97.88 99 VAL A O 1
ATOM 798 N N . GLY A 1 100 ? -9.801 -5.939 9.095 1.00 97.81 100 GLY A N 1
ATOM 799 C CA . GLY A 1 100 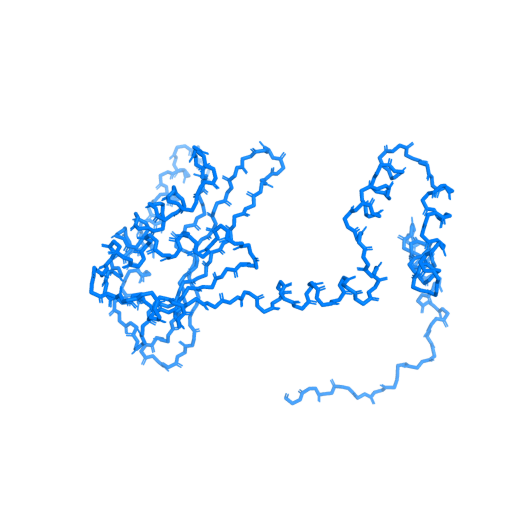? -10.132 -7.067 8.226 1.00 97.81 100 GLY A CA 1
ATOM 800 C C . GLY A 1 100 ? -8.867 -7.659 7.613 1.00 97.81 100 GLY A C 1
ATOM 801 O O . GLY A 1 100 ? -7.946 -8.020 8.335 1.00 97.81 100 GLY A O 1
ATOM 802 N N . CYS A 1 101 ? -8.813 -7.760 6.286 1.00 98.06 101 CYS A N 1
ATOM 803 C CA . CYS A 1 101 ? -7.613 -8.104 5.522 1.00 98.06 101 CYS A CA 1
ATOM 804 C C . CYS A 1 101 ? -6.558 -6.984 5.444 1.00 98.06 101 CYS A C 1
ATOM 806 O O . CYS A 1 101 ? -6.896 -5.798 5.458 1.00 98.06 101 CYS A O 1
ATOM 808 N N . ALA A 1 102 ? -5.301 -7.385 5.254 1.00 98.12 102 ALA A N 1
ATOM 809 C CA . ALA A 1 102 ? -4.167 -6.513 4.991 1.00 98.12 102 ALA A CA 1
ATOM 810 C C . ALA A 1 102 ? -3.565 -6.787 3.601 1.00 98.12 102 ALA A C 1
ATOM 812 O O . ALA A 1 102 ? -3.269 -7.934 3.250 1.00 98.12 102 ALA A O 1
ATOM 813 N N . ILE A 1 103 ? -3.381 -5.724 2.816 1.00 98.00 103 ILE A N 1
ATOM 814 C CA . ILE A 1 103 ? -2.860 -5.735 1.452 1.00 98.00 103 ILE A CA 1
ATOM 815 C C . ILE A 1 103 ? -1.443 -5.159 1.442 1.00 98.00 103 ILE A C 1
ATOM 817 O O . ILE A 1 103 ? -1.207 -4.054 1.918 1.00 98.00 103 ILE A O 1
ATOM 821 N N . SER A 1 104 ? -0.498 -5.873 0.846 1.00 96.25 104 SER A N 1
ATOM 822 C CA . SER A 1 104 ? 0.853 -5.356 0.586 1.00 96.25 104 SER A CA 1
ATOM 823 C C . SER A 1 104 ? 1.503 -6.114 -0.563 1.00 96.25 104 SER A C 1
ATOM 825 O O . SER A 1 104 ? 0.946 -7.113 -1.040 1.00 96.25 104 SER A O 1
ATOM 827 N N . ASP A 1 105 ? 2.657 -5.640 -1.033 1.00 92.19 105 ASP A N 1
ATOM 828 C CA . ASP A 1 105 ? 3.419 -6.259 -2.122 1.00 92.19 105 ASP A CA 1
ATOM 829 C C . ASP A 1 105 ? 3.780 -7.737 -1.857 1.00 92.19 105 ASP A C 1
ATOM 831 O O . ASP A 1 105 ? 3.447 -8.329 -0.822 1.00 92.19 105 ASP A O 1
ATOM 835 N N . ASN A 1 106 ? 4.449 -8.374 -2.818 1.00 88.81 106 ASN A N 1
ATOM 836 C CA . ASN A 1 106 ? 4.763 -9.796 -2.737 1.00 88.81 106 ASN A CA 1
ATOM 837 C C . ASN A 1 106 ? 6.028 -10.122 -1.916 1.00 88.81 106 ASN A C 1
ATOM 839 O O . ASN A 1 106 ? 6.648 -11.158 -2.141 1.00 88.81 106 ASN A O 1
ATOM 843 N N . MET A 1 107 ? 6.415 -9.284 -0.955 1.00 87.94 107 MET A N 1
ATOM 844 C CA . MET A 1 107 ? 7.594 -9.528 -0.126 1.00 87.94 107 MET A CA 1
ATOM 845 C C . MET A 1 107 ? 7.307 -10.504 1.027 1.00 87.94 107 MET A C 1
ATOM 847 O O . MET A 1 107 ? 6.322 -10.348 1.752 1.00 87.94 107 MET A O 1
ATOM 851 N N . MET A 1 108 ? 8.193 -11.486 1.255 1.00 86.50 108 MET A N 1
ATOM 852 C CA . MET A 1 108 ? 8.051 -12.444 2.371 1.00 86.50 108 MET A CA 1
ATOM 853 C C . MET A 1 108 ? 8.086 -11.765 3.746 1.00 86.50 108 MET A C 1
ATOM 855 O O . MET A 1 108 ? 7.386 -12.182 4.663 1.00 86.50 108 MET A O 1
ATOM 859 N N . ALA A 1 109 ? 8.851 -10.677 3.891 1.00 89.00 109 ALA A N 1
ATOM 860 C CA . ALA A 1 109 ? 8.910 -9.906 5.135 1.00 89.00 109 ALA A CA 1
ATOM 861 C C . ALA A 1 109 ? 7.526 -9.396 5.585 1.00 89.00 109 ALA A C 1
ATOM 863 O O . ALA A 1 109 ? 7.280 -9.264 6.786 1.00 89.00 109 ALA A O 1
ATOM 864 N N . ASN A 1 110 ? 6.604 -9.171 4.640 1.00 93.88 110 ASN A N 1
ATOM 865 C CA . ASN A 1 110 ? 5.242 -8.741 4.941 1.00 93.88 110 ASN A CA 1
ATOM 866 C C . ASN A 1 110 ? 4.376 -9.863 5.525 1.00 93.88 110 ASN A C 1
ATOM 868 O O . ASN A 1 110 ? 3.432 -9.573 6.254 1.00 93.88 110 ASN A O 1
ATOM 872 N N . ASP A 1 111 ? 4.695 -11.129 5.249 1.00 94.62 111 ASP A N 1
ATOM 873 C CA . ASP A 1 111 ? 4.003 -12.261 5.872 1.00 94.62 111 ASP A CA 1
ATOM 874 C C . ASP A 1 111 ? 4.368 -12.354 7.351 1.00 94.62 111 ASP A C 1
ATOM 876 O O . ASP A 1 111 ? 3.490 -12.453 8.205 1.00 94.62 111 ASP A O 1
ATOM 880 N N . THR A 1 112 ? 5.660 -12.222 7.660 1.00 94.94 112 THR A N 1
ATOM 881 C CA . THR A 1 112 ? 6.154 -12.138 9.037 1.00 94.94 112 THR A CA 1
ATOM 882 C C . THR A 1 112 ? 5.575 -10.922 9.760 1.00 94.94 112 THR A C 1
ATOM 884 O O . THR A 1 112 ? 5.104 -11.049 10.885 1.00 94.94 112 THR A O 1
ATOM 887 N N . CYS A 1 113 ? 5.554 -9.754 9.108 1.00 96.75 113 CYS A N 1
ATOM 888 C CA . CYS A 1 113 ? 4.939 -8.538 9.647 1.00 96.75 113 CYS A CA 1
ATOM 889 C C . CYS A 1 113 ? 3.482 -8.765 10.058 1.00 96.75 113 CYS A C 1
ATOM 891 O O . CYS A 1 113 ? 3.107 -8.529 11.205 1.00 96.75 113 CYS A O 1
ATOM 893 N N . LEU A 1 114 ? 2.666 -9.287 9.144 1.00 97.44 114 LEU A N 1
ATOM 894 C CA . LEU A 1 114 ? 1.246 -9.482 9.411 1.00 97.44 114 LEU A CA 1
ATOM 895 C C . LEU A 1 114 ? 0.990 -10.601 10.418 1.00 97.44 114 LEU A C 1
ATOM 897 O O . LEU A 1 114 ? 0.042 -10.498 11.192 1.00 97.44 114 LEU A O 1
ATOM 901 N N . TYR A 1 115 ? 1.861 -11.609 10.487 1.00 97.38 115 TYR A N 1
ATOM 902 C CA . TYR A 1 115 ? 1.829 -12.588 11.568 1.00 97.38 115 TYR A CA 1
ATOM 903 C C . TYR A 1 115 ? 1.963 -11.928 12.943 1.00 97.38 115 TYR A C 1
ATOM 905 O O . TYR A 1 115 ? 1.076 -12.102 13.777 1.00 97.38 115 TYR A O 1
ATOM 913 N N . TYR A 1 116 ? 3.009 -11.123 13.159 1.00 97.62 116 TYR A N 1
ATOM 914 C CA . TYR A 1 116 ? 3.199 -10.409 14.426 1.00 97.62 116 TYR A CA 1
ATOM 915 C C . TYR A 1 116 ? 2.077 -9.404 14.704 1.00 97.62 116 TYR A C 1
ATOM 917 O O . TYR A 1 116 ? 1.596 -9.326 15.833 1.00 97.62 116 TYR A O 1
ATOM 925 N N . MET A 1 117 ? 1.622 -8.674 13.680 1.00 97.88 117 MET A N 1
ATOM 926 C CA . MET A 1 117 ? 0.557 -7.680 13.815 1.00 97.88 117 MET A CA 1
ATOM 927 C C . MET A 1 117 ? -0.748 -8.323 14.297 1.00 97.88 117 MET A C 1
ATOM 929 O O . MET A 1 117 ? -1.275 -7.935 15.336 1.00 97.88 117 MET A O 1
ATOM 933 N N . TYR A 1 118 ? -1.263 -9.325 13.578 1.00 98.00 118 TYR A N 1
ATOM 934 C CA . TYR A 1 118 ? -2.534 -9.952 13.943 1.00 98.00 118 TYR A CA 1
ATOM 935 C C . TYR A 1 118 ? -2.444 -10.737 15.252 1.00 98.00 118 TYR A C 1
ATOM 937 O O . TYR A 1 118 ? -3.368 -10.634 16.046 1.00 98.00 118 TYR A O 1
ATOM 945 N N . GLN A 1 119 ? -1.340 -11.444 15.527 1.00 97.00 119 GLN A N 1
ATOM 946 C CA . GLN A 1 119 ? -1.139 -12.116 16.821 1.00 97.00 119 GLN A CA 1
ATOM 947 C C . GLN A 1 119 ? -1.165 -11.139 18.003 1.00 97.00 119 GLN A C 1
ATOM 949 O O . GLN A 1 119 ? -1.640 -11.486 19.081 1.00 97.00 119 GLN A O 1
ATOM 954 N N . ARG A 1 120 ? -0.656 -9.914 17.822 1.00 96.81 120 ARG A N 1
ATOM 955 C CA . ARG A 1 120 ? -0.659 -8.896 18.878 1.00 96.81 120 ARG A CA 1
ATOM 956 C C . ARG A 1 120 ? -2.024 -8.236 19.053 1.00 96.81 120 ARG A C 1
ATOM 958 O O . ARG A 1 120 ? -2.393 -7.940 20.185 1.00 96.81 120 ARG A O 1
ATOM 965 N N . LEU A 1 121 ? -2.745 -8.009 17.953 1.00 96.19 121 LEU A N 1
ATOM 966 C CA . LEU A 1 121 ? -4.095 -7.438 17.968 1.00 96.19 121 LEU A CA 1
ATOM 967 C C . LEU A 1 121 ? -5.145 -8.436 18.475 1.00 96.19 121 LEU A C 1
ATOM 969 O O . LEU A 1 121 ? -6.098 -8.037 19.135 1.00 96.19 121 LEU A O 1
ATOM 973 N N . ASP A 1 122 ? -4.970 -9.719 18.166 1.00 96.19 122 ASP A N 1
ATOM 974 C CA . ASP A 1 122 ? -5.853 -10.808 18.568 1.00 96.19 122 ASP A CA 1
ATOM 975 C C . ASP A 1 122 ? -5.043 -12.107 18.756 1.00 96.19 122 ASP A C 1
ATOM 977 O O . ASP A 1 122 ? -4.818 -12.860 17.799 1.00 96.19 122 ASP A O 1
ATOM 981 N N . PRO A 1 123 ? -4.628 -12.411 20.001 1.00 95.88 123 PRO A N 1
ATOM 982 C CA . PRO A 1 123 ? -3.878 -13.626 20.318 1.00 95.88 123 PRO A CA 1
ATOM 983 C C . PRO A 1 123 ? -4.619 -14.933 20.002 1.00 95.88 123 PRO A C 1
ATOM 985 O O . PRO A 1 123 ? -3.995 -15.994 19.991 1.00 95.88 123 PRO A O 1
ATOM 988 N N . SER A 1 124 ? -5.935 -14.885 19.759 1.00 96.38 124 SER A N 1
ATOM 989 C CA . SER A 1 124 ? -6.728 -16.066 19.408 1.00 96.38 124 SER A CA 1
ATOM 990 C C . SER A 1 124 ? -6.635 -16.442 17.923 1.00 96.38 124 SER A C 1
ATOM 992 O O . SER A 1 124 ? -6.946 -17.582 17.565 1.00 96.38 124 SER A O 1
ATOM 994 N N . MET A 1 125 ? -6.170 -15.533 17.052 1.00 96.12 125 MET A N 1
ATOM 995 C CA . MET A 1 125 ? -6.024 -15.820 15.623 1.00 96.12 125 MET A CA 1
ATOM 996 C C . MET A 1 125 ? -4.945 -16.866 15.365 1.00 96.12 125 MET A C 1
ATOM 998 O O . MET A 1 125 ? -3.771 -16.680 15.691 1.00 96.12 125 MET A O 1
ATOM 1002 N N . ARG A 1 126 ? -5.312 -17.943 14.670 1.00 97.06 126 ARG A N 1
ATOM 1003 C CA . ARG A 1 126 ? -4.361 -18.974 14.247 1.00 97.06 126 ARG A CA 1
ATOM 1004 C C . ARG A 1 126 ? -3.653 -18.534 12.970 1.00 97.06 126 ARG A C 1
ATOM 1006 O O . ARG A 1 126 ? -4.160 -17.720 12.198 1.00 97.06 126 ARG A O 1
ATOM 1013 N N . SER A 1 127 ? -2.524 -19.167 12.657 1.00 96.31 127 SER A N 1
ATOM 1014 C CA . SER A 1 127 ? -1.759 -18.884 11.432 1.00 96.31 127 SER A CA 1
ATOM 1015 C C . SER A 1 127 ? -2.590 -19.006 10.147 1.00 96.31 127 SER A C 1
ATOM 1017 O O . SER A 1 127 ? -2.352 -18.270 9.192 1.00 96.31 127 SER A O 1
ATOM 1019 N N . VAL A 1 128 ? -3.581 -19.907 10.111 1.00 97.06 128 VAL A N 1
ATOM 1020 C CA . VAL A 1 128 ? -4.494 -20.054 8.963 1.00 97.06 128 VAL A CA 1
ATOM 1021 C C . VAL A 1 128 ? -5.426 -18.850 8.804 1.00 97.06 128 VAL A C 1
ATOM 1023 O O . VAL A 1 128 ? -5.648 -18.403 7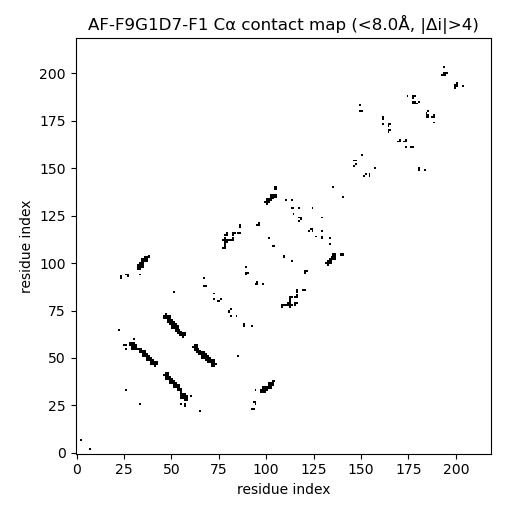.680 1.00 97.06 128 VAL A O 1
ATOM 1026 N N . ASP A 1 129 ? -5.902 -18.280 9.911 1.00 96.81 129 ASP A N 1
ATOM 1027 C CA . ASP A 1 129 ? -6.799 -17.123 9.912 1.00 96.81 129 ASP A CA 1
ATOM 1028 C C . ASP A 1 129 ? -6.028 -15.869 9.457 1.00 96.81 129 ASP A C 1
ATOM 1030 O O . ASP A 1 129 ? -6.499 -15.099 8.620 1.00 96.81 129 ASP A O 1
ATOM 1034 N N . ILE A 1 130 ? -4.780 -15.726 9.918 1.00 97.38 130 ILE A N 1
ATOM 1035 C CA . ILE A 1 130 ? -3.853 -14.667 9.489 1.00 97.38 130 ILE A CA 1
ATOM 1036 C C . ILE A 1 130 ? -3.543 -14.785 7.995 1.00 97.38 130 ILE A C 1
ATOM 1038 O O . ILE A 1 130 ? -3.600 -13.796 7.261 1.00 97.38 130 ILE A O 1
ATOM 1042 N N . LYS A 1 131 ? -3.254 -16.001 7.516 1.00 96.31 131 LYS A N 1
ATOM 1043 C CA . LYS A 1 131 ? -2.996 -16.251 6.094 1.00 96.31 131 LYS A CA 1
ATOM 1044 C C . LYS A 1 131 ? -4.215 -15.914 5.232 1.00 96.31 131 LYS A C 1
ATOM 1046 O O . LYS A 1 131 ? -4.038 -15.374 4.147 1.00 96.31 131 LYS A O 1
ATOM 1051 N N . ALA A 1 132 ? -5.430 -16.176 5.715 1.00 96.81 132 ALA A N 1
ATOM 1052 C CA . ALA A 1 132 ? -6.664 -15.808 5.020 1.00 96.81 132 ALA A CA 1
ATOM 1053 C C . ALA A 1 132 ? -6.889 -14.284 4.959 1.00 96.81 132 ALA A C 1
ATOM 1055 O O . ALA A 1 132 ? -7.492 -13.790 4.010 1.00 96.81 132 ALA A O 1
ATOM 1056 N N . ARG A 1 133 ? -6.371 -13.526 5.935 1.00 97.19 133 ARG A N 1
ATOM 1057 C CA . ARG A 1 133 ? -6.417 -12.052 5.958 1.00 97.19 133 ARG A CA 1
ATOM 1058 C C . ARG A 1 133 ? -5.282 -11.391 5.167 1.00 97.19 133 ARG A C 1
ATOM 1060 O O . ARG A 1 133 ? -5.333 -10.187 4.924 1.00 97.19 133 ARG A O 1
ATOM 1067 N N . ARG A 1 134 ? -4.268 -12.143 4.734 1.00 96.44 134 ARG A N 1
ATOM 1068 C CA . ARG A 1 134 ? -3.152 -11.652 3.915 1.00 96.44 134 ARG A CA 1
ATOM 1069 C C . ARG A 1 134 ? -3.531 -11.623 2.433 1.00 96.44 134 ARG A C 1
ATOM 1071 O O . ARG A 1 134 ? -3.624 -12.664 1.791 1.00 96.44 134 ARG A O 1
ATOM 1078 N N . MET A 1 135 ? -3.629 -10.429 1.853 1.00 96.56 135 MET A N 1
ATOM 1079 C CA . MET A 1 135 ? -3.848 -10.242 0.415 1.00 96.56 135 MET A CA 1
ATOM 1080 C C . MET A 1 135 ? -2.612 -9.653 -0.259 1.00 96.56 135 MET A C 1
ATOM 1082 O O . MET A 1 135 ? -2.019 -8.706 0.249 1.00 96.56 135 MET A O 1
ATOM 1086 N N . ARG A 1 136 ? -2.209 -10.199 -1.409 1.00 95.12 136 ARG A N 1
ATOM 1087 C CA . ARG A 1 136 ? -1.095 -9.664 -2.208 1.00 95.12 136 ARG A CA 1
ATOM 1088 C C . ARG A 1 136 ? -1.588 -8.515 -3.083 1.00 95.12 136 ARG A C 1
ATOM 1090 O O . ARG A 1 136 ? -2.694 -8.574 -3.615 1.00 95.12 136 ARG A O 1
ATOM 1097 N N . CYS A 1 137 ? -0.766 -7.483 -3.250 1.00 95.25 137 CYS A N 1
ATOM 1098 C CA . CYS A 1 137 ? -1.065 -6.385 -4.161 1.00 95.25 137 CYS A CA 1
ATOM 1099 C C . CYS A 1 137 ? -1.185 -6.916 -5.595 1.00 95.25 137 CYS A C 1
ATOM 1101 O O . CYS A 1 137 ? -0.200 -7.366 -6.183 1.00 95.25 137 CYS A O 1
ATOM 1103 N N . TYR A 1 138 ? -2.389 -6.826 -6.162 1.00 92.75 138 TYR A N 1
ATOM 1104 C CA . TYR A 1 138 ? -2.676 -7.329 -7.502 1.00 92.75 138 TYR A CA 1
ATOM 1105 C C . TYR A 1 138 ? -1.802 -6.662 -8.571 1.00 92.75 138 TYR A C 1
ATOM 1107 O O . TYR A 1 138 ? -1.229 -7.350 -9.410 1.00 92.75 138 TYR A O 1
ATOM 1115 N N . GLY A 1 139 ? -1.613 -5.340 -8.488 1.00 91.19 139 GLY A N 1
ATOM 1116 C CA . GLY A 1 139 ? -0.733 -4.607 -9.403 1.00 91.19 139 GLY A CA 1
ATOM 1117 C C . GLY A 1 139 ? 0.719 -5.085 -9.335 1.00 91.19 139 GLY A C 1
ATOM 1118 O O . GLY A 1 139 ? 1.360 -5.266 -10.367 1.00 91.19 139 GLY A O 1
ATOM 1119 N N . HIS A 1 140 ? 1.221 -5.380 -8.132 1.00 89.31 140 HIS A N 1
ATOM 1120 C CA . HIS A 1 140 ? 2.565 -5.932 -7.971 1.00 89.31 140 HIS A CA 1
ATOM 1121 C C . HIS A 1 140 ? 2.665 -7.347 -8.557 1.00 89.31 140 HIS A C 1
ATOM 1123 O O . HIS A 1 140 ? 3.622 -7.650 -9.265 1.00 89.31 140 HIS A O 1
ATOM 1129 N N . THR A 1 141 ? 1.665 -8.203 -8.331 1.00 92.00 141 THR A N 1
ATOM 1130 C CA . THR A 1 141 ? 1.604 -9.536 -8.948 1.00 92.00 141 THR A CA 1
ATOM 1131 C C . THR A 1 141 ? 1.580 -9.453 -10.475 1.00 92.00 141 THR A C 1
ATOM 1133 O O . THR A 1 141 ? 2.347 -10.158 -11.125 1.00 92.00 141 THR A O 1
ATOM 1136 N N . LEU A 1 142 ? 0.766 -8.567 -11.057 1.00 93.06 142 LEU A N 1
ATOM 1137 C CA . LEU A 1 142 ? 0.737 -8.350 -12.506 1.00 93.06 142 LEU A CA 1
ATOM 1138 C C . LEU A 1 142 ? 2.084 -7.865 -13.041 1.00 93.06 142 LEU A C 1
ATOM 1140 O O . LEU A 1 142 ? 2.536 -8.350 -14.074 1.00 93.06 142 LEU A O 1
ATOM 1144 N N . ASN A 1 143 ? 2.753 -6.959 -12.327 1.00 89.88 143 ASN A N 1
ATOM 1145 C CA . ASN A 1 143 ? 4.088 -6.509 -12.701 1.00 89.88 143 ASN A CA 1
ATOM 1146 C C . ASN A 1 143 ? 5.101 -7.664 -12.690 1.00 89.88 143 ASN A C 1
ATOM 1148 O O . ASN A 1 143 ? 5.877 -7.798 -13.629 1.00 89.88 143 ASN A O 1
ATOM 1152 N N . LEU A 1 144 ? 5.069 -8.539 -11.679 1.00 89.00 144 LEU A N 1
ATOM 1153 C CA . LEU A 1 144 ? 5.934 -9.724 -11.641 1.00 89.00 144 LEU A CA 1
ATOM 1154 C C . LEU A 1 144 ? 5.667 -10.666 -12.821 1.00 89.00 144 LEU A C 1
ATOM 1156 O O . LEU A 1 144 ? 6.612 -11.141 -13.447 1.00 89.00 144 LEU A O 1
ATOM 1160 N N . VAL A 1 145 ? 4.395 -10.895 -13.158 1.00 90.94 145 VAL A N 1
ATOM 1161 C CA . VAL A 1 145 ? 4.001 -11.701 -14.323 1.00 90.94 145 VAL A CA 1
ATOM 1162 C C . VAL A 1 145 ? 4.518 -11.069 -15.616 1.00 90.94 145 VAL A C 1
ATOM 1164 O O . VAL A 1 145 ? 5.170 -11.745 -16.410 1.00 90.94 145 VAL A O 1
ATOM 1167 N N . ALA A 1 146 ? 4.299 -9.768 -15.812 1.00 89.19 146 ALA A N 1
ATOM 1168 C CA . ALA A 1 146 ? 4.790 -9.046 -16.980 1.00 89.19 146 ALA A CA 1
ATOM 1169 C C . ALA A 1 146 ? 6.320 -9.113 -17.083 1.00 89.19 146 ALA A C 1
ATOM 1171 O O . ALA A 1 146 ? 6.849 -9.423 -18.147 1.00 89.19 146 ALA A O 1
ATOM 1172 N N . ARG A 1 147 ? 7.045 -8.904 -15.977 1.00 86.81 147 ARG A N 1
ATOM 1173 C CA . ARG A 1 147 ? 8.511 -9.011 -15.948 1.00 86.81 147 ARG A CA 1
ATOM 1174 C C . ARG A 1 147 ? 8.993 -10.414 -16.299 1.00 86.81 147 ARG A C 1
ATOM 1176 O O . ARG A 1 147 ? 9.927 -10.539 -17.087 1.00 86.81 147 ARG A O 1
ATOM 1183 N N . ALA A 1 148 ? 8.340 -11.456 -15.789 1.00 87.62 148 ALA A N 1
ATOM 1184 C CA . ALA A 1 148 ? 8.668 -12.835 -16.137 1.00 87.62 148 ALA A CA 1
ATOM 1185 C C . ALA A 1 148 ? 8.470 -13.110 -17.639 1.00 87.62 148 ALA A C 1
ATOM 1187 O O . ALA A 1 148 ? 9.324 -13.741 -18.258 1.00 87.62 148 ALA A O 1
ATOM 1188 N N . PHE A 1 149 ? 7.397 -12.587 -18.246 1.00 85.12 149 PHE A N 1
ATOM 1189 C CA . PHE A 1 149 ? 7.169 -12.702 -19.691 1.00 85.12 149 PHE A CA 1
ATOM 1190 C C . PHE A 1 149 ? 8.183 -11.917 -20.527 1.00 85.12 149 PHE A C 1
ATOM 1192 O O . PHE A 1 149 ? 8.668 -12.425 -21.535 1.00 85.12 149 PHE A O 1
ATOM 1199 N N . LEU A 1 150 ? 8.492 -10.679 -20.132 1.00 82.31 150 LEU A N 1
ATOM 1200 C CA . LEU A 1 150 ? 9.345 -9.787 -20.920 1.00 82.31 150 LEU A CA 1
ATOM 1201 C C . LEU A 1 150 ? 10.827 -10.150 -20.820 1.00 82.31 150 LEU A C 1
ATOM 1203 O O . LEU A 1 150 ? 11.562 -10.043 -21.802 1.00 82.31 150 LEU A O 1
ATOM 1207 N N . PHE A 1 151 ? 11.277 -10.550 -19.632 1.00 80.56 151 PHE A N 1
ATOM 1208 C CA . PHE A 1 151 ? 12.698 -10.691 -19.337 1.00 80.56 151 PHE A CA 1
ATOM 1209 C C . PHE A 1 151 ? 13.133 -12.130 -19.076 1.00 80.56 151 PHE A C 1
ATOM 1211 O O . PHE A 1 151 ? 14.330 -12.400 -19.199 1.00 80.56 151 PHE A O 1
ATOM 1218 N N . GLY A 1 152 ? 12.204 -13.040 -18.771 1.00 82.88 152 GLY A N 1
ATOM 1219 C CA . GLY A 1 152 ? 12.513 -14.405 -18.360 1.00 82.88 152 GLY A CA 1
ATOM 1220 C C . GLY A 1 152 ? 13.115 -14.445 -16.955 1.00 82.88 152 GLY A C 1
ATOM 1221 O O . GLY A 1 152 ? 12.552 -13.892 -16.010 1.00 82.88 152 GLY A O 1
ATOM 1222 N N . LYS A 1 153 ? 14.264 -15.115 -16.818 1.00 75.81 153 LYS A N 1
ATOM 1223 C CA . LYS A 1 153 ? 15.073 -15.104 -15.590 1.00 75.81 153 LYS A CA 1
ATOM 1224 C C . LYS A 1 153 ? 15.961 -13.852 -15.553 1.00 75.81 153 LYS A C 1
ATOM 1226 O O . LYS A 1 153 ? 16.241 -13.258 -16.592 1.00 75.81 153 LYS A O 1
ATOM 1231 N N . ASP A 1 154 ? 16.379 -13.454 -14.354 1.00 80.88 154 ASP A N 1
ATOM 1232 C CA . ASP A 1 154 ? 17.402 -12.417 -14.133 1.00 80.88 154 ASP A CA 1
ATOM 1233 C C . ASP A 1 154 ? 17.033 -11.010 -14.646 1.00 80.88 154 ASP A C 1
ATOM 1235 O O . ASP A 1 154 ? 17.893 -10.219 -15.039 1.00 80.88 154 ASP A O 1
ATOM 1239 N N . ALA A 1 155 ? 15.737 -10.671 -14.618 1.00 84.25 155 ALA A N 1
ATOM 1240 C CA . ALA A 1 155 ? 15.232 -9.349 -15.002 1.00 84.25 155 ALA A CA 1
ATOM 1241 C C . ALA A 1 155 ? 15.933 -8.206 -14.248 1.00 84.25 155 ALA A C 1
ATOM 1243 O O . ALA A 1 155 ? 16.238 -7.178 -14.840 1.00 84.25 155 ALA A O 1
ATOM 1244 N N . GLU A 1 156 ? 16.217 -8.402 -12.958 1.00 84.50 156 GLU A N 1
ATOM 1245 C CA . GLU A 1 156 ? 16.894 -7.406 -12.124 1.00 84.50 156 GLU A CA 1
ATOM 1246 C C . GLU A 1 156 ? 18.331 -7.147 -12.576 1.00 84.50 156 GLU A C 1
ATOM 1248 O O . GLU A 1 156 ? 18.727 -5.994 -12.711 1.00 84.50 156 GLU A O 1
ATOM 1253 N N . SER A 1 157 ? 19.105 -8.200 -12.855 1.00 86.69 157 SER A N 1
ATOM 1254 C CA . SER A 1 157 ? 20.477 -8.063 -13.356 1.00 86.69 157 SER A CA 1
ATOM 1255 C C . SER A 1 157 ? 20.502 -7.369 -14.714 1.00 86.69 157 SER A C 1
ATOM 1257 O O . SER A 1 157 ? 21.331 -6.492 -14.946 1.00 86.69 157 SER A O 1
ATOM 1259 N N . PHE A 1 158 ? 19.554 -7.718 -15.586 1.00 88.88 158 PHE A N 1
ATOM 1260 C CA . PHE A 1 158 ? 19.404 -7.082 -16.887 1.00 88.88 158 PHE A CA 1
ATOM 1261 C C . PHE A 1 158 ? 19.061 -5.588 -16.766 1.00 88.88 158 PHE A C 1
ATOM 1263 O O . PHE A 1 158 ? 19.688 -4.751 -17.412 1.00 88.88 158 PHE A O 1
ATOM 1270 N N . GLU A 1 159 ? 18.081 -5.226 -15.940 1.00 88.44 159 GLU A N 1
ATOM 1271 C CA . GLU A 1 159 ? 17.706 -3.822 -15.735 1.00 88.44 159 GLU A CA 1
ATOM 1272 C C . GLU A 1 159 ? 18.845 -3.020 -15.092 1.00 88.44 159 GLU A C 1
ATOM 1274 O O . GLU A 1 159 ? 19.130 -1.915 -15.546 1.00 88.44 159 GLU A O 1
ATOM 1279 N N . LEU A 1 160 ? 19.566 -3.601 -14.128 1.00 90.25 160 LEU A N 1
ATOM 1280 C CA . LEU A 1 160 ? 20.720 -2.963 -13.492 1.00 90.25 160 LEU A CA 1
ATOM 1281 C C . LEU A 1 160 ? 21.813 -2.595 -14.505 1.00 90.25 160 LEU A C 1
ATOM 1283 O O . LEU A 1 160 ? 22.371 -1.501 -14.439 1.00 90.25 160 LEU A O 1
ATOM 1287 N N . GLU A 1 161 ? 22.120 -3.481 -15.451 1.00 91.94 161 GLU A N 1
ATOM 1288 C CA . GLU A 1 161 ? 23.100 -3.199 -16.504 1.00 91.94 161 GLU A CA 1
ATOM 1289 C C . GLU A 1 161 ? 22.630 -2.071 -17.438 1.00 91.94 161 GLU A C 1
ATOM 1291 O O . GLU A 1 161 ? 23.413 -1.180 -17.776 1.00 91.94 161 GLU A O 1
ATOM 1296 N N . SER A 1 162 ? 21.336 -2.035 -17.776 1.00 90.44 162 SER A N 1
ATOM 1297 C CA . SER A 1 162 ? 20.745 -0.926 -18.538 1.00 90.44 162 SER A CA 1
ATOM 1298 C C . SER A 1 162 ? 20.841 0.405 -17.789 1.00 90.44 162 SER A C 1
ATOM 1300 O O . SER A 1 162 ? 21.237 1.416 -18.375 1.00 90.44 162 SER A O 1
ATOM 1302 N N . ASP A 1 163 ? 20.541 0.410 -16.489 1.00 91.31 163 ASP A N 1
ATOM 1303 C CA . ASP A 1 163 ? 20.640 1.598 -15.641 1.00 91.31 163 ASP A CA 1
ATOM 1304 C C . ASP A 1 163 ? 22.087 2.097 -15.546 1.00 91.31 163 ASP A C 1
ATOM 1306 O O . ASP A 1 163 ? 22.339 3.299 -15.656 1.00 91.31 163 ASP A O 1
ATOM 1310 N N . ILE A 1 164 ? 23.059 1.188 -15.403 1.00 92.75 164 ILE A N 1
ATOM 1311 C CA . ILE A 1 164 ? 24.491 1.517 -15.417 1.00 92.75 164 ILE A CA 1
ATOM 1312 C C . ILE A 1 164 ? 24.887 2.145 -16.755 1.00 92.75 164 ILE A C 1
ATOM 1314 O O . ILE A 1 164 ? 25.542 3.192 -16.766 1.00 92.75 164 ILE A O 1
ATOM 1318 N N . ASN A 1 165 ? 24.475 1.551 -17.877 1.00 92.94 165 ASN A N 1
ATOM 1319 C CA . ASN A 1 165 ? 24.749 2.099 -19.204 1.00 92.94 165 ASN A CA 1
ATOM 1320 C C . ASN A 1 165 ? 24.122 3.491 -19.368 1.00 92.94 165 ASN A C 1
ATOM 1322 O O . ASN A 1 165 ? 24.780 4.413 -19.853 1.00 92.94 165 ASN A O 1
ATOM 1326 N N . GLY A 1 166 ? 22.893 3.678 -18.880 1.00 88.81 166 GLY A N 1
ATOM 1327 C CA . GLY A 1 166 ? 22.204 4.966 -18.847 1.00 88.81 166 GLY A CA 1
ATOM 1328 C C . GLY A 1 166 ? 22.944 6.024 -18.026 1.00 88.81 166 GLY A C 1
ATOM 1329 O O . GLY A 1 166 ? 23.226 7.106 -18.540 1.00 88.81 166 GLY A O 1
ATOM 1330 N N . MET A 1 167 ? 23.321 5.709 -16.782 1.00 90.69 167 MET A N 1
ATOM 1331 C CA . MET A 1 167 ? 24.062 6.618 -15.894 1.00 90.69 167 MET A CA 1
ATOM 1332 C C . MET A 1 167 ? 25.428 7.016 -16.459 1.00 90.69 167 MET A C 1
ATOM 1334 O O . MET A 1 167 ? 25.892 8.131 -16.230 1.00 90.69 167 MET A O 1
ATOM 1338 N N . ARG A 1 168 ? 26.074 6.118 -17.209 1.00 93.75 168 ARG A N 1
ATOM 1339 C CA . ARG A 1 168 ? 27.378 6.360 -17.843 1.00 93.75 168 ARG A CA 1
ATOM 1340 C C . ARG A 1 168 ? 27.276 7.023 -19.221 1.00 93.75 168 ARG A C 1
ATOM 1342 O O . ARG A 1 168 ? 28.309 7.297 -19.823 1.00 93.75 168 ARG A O 1
ATOM 1349 N N . GLY A 1 169 ? 26.066 7.264 -19.732 1.00 92.12 169 GLY A N 1
ATOM 1350 C CA . GLY A 1 169 ? 25.853 7.822 -21.071 1.00 92.12 169 GLY A CA 1
ATOM 1351 C C . GLY A 1 169 ? 26.232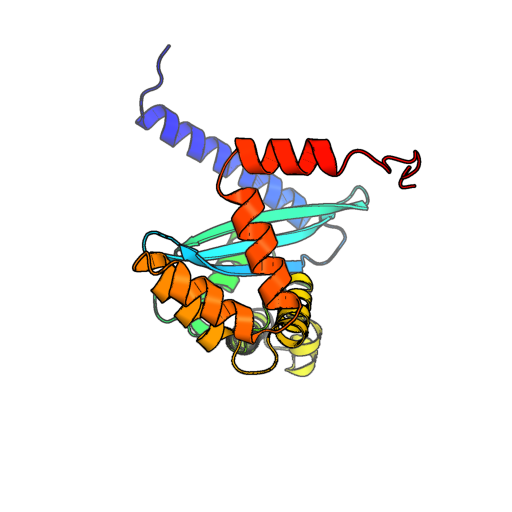 6.871 -22.214 1.00 92.12 169 GLY A C 1
ATOM 1352 O O . GLY A 1 169 ? 26.449 7.317 -23.338 1.00 92.12 169 GLY A O 1
ATOM 1353 N N . LEU A 1 170 ? 26.310 5.564 -21.952 1.00 93.56 170 LEU A N 1
ATOM 1354 C CA . LEU A 1 170 ? 26.725 4.532 -22.906 1.00 93.56 170 LEU A CA 1
ATOM 1355 C C . LEU A 1 170 ? 25.532 4.108 -23.770 1.00 93.56 170 LEU A C 1
ATOM 1357 O O . LEU A 1 170 ? 24.999 3.008 -23.643 1.00 93.56 170 LEU A O 1
ATOM 1361 N N . VAL A 1 171 ? 25.076 5.023 -24.629 1.00 90.31 171 VAL A N 1
ATOM 1362 C CA . VAL A 1 171 ? 23.831 4.861 -25.398 1.00 90.31 171 VAL A CA 1
ATOM 1363 C C . VAL A 1 171 ? 23.867 3.634 -26.307 1.00 90.31 171 VAL A C 1
ATOM 1365 O O . VAL A 1 171 ? 22.901 2.879 -26.310 1.00 90.31 171 VAL A O 1
ATOM 1368 N N . GLU A 1 172 ? 24.955 3.417 -27.049 1.00 92.88 172 GLU A N 1
ATOM 1369 C CA . GLU A 1 172 ? 25.090 2.266 -27.958 1.00 92.88 172 GLU A CA 1
ATOM 1370 C C . GLU A 1 172 ? 25.090 0.939 -27.197 1.00 92.88 172 GLU A C 1
ATOM 1372 O O . GLU A 1 172 ? 24.364 0.021 -27.562 1.00 92.88 172 GLU A O 1
ATOM 1377 N N . GLN A 1 173 ? 25.798 0.881 -26.069 1.00 94.44 173 GLN A N 1
ATOM 1378 C CA . GLN A 1 173 ? 25.843 -0.312 -25.223 1.00 94.44 173 GLN A CA 1
ATOM 1379 C C . GLN A 1 173 ? 24.477 -0.610 -24.598 1.00 94.44 173 GLN A C 1
ATOM 1381 O O . GLN A 1 173 ? 24.079 -1.767 -24.537 1.00 94.44 173 GLN A O 1
ATOM 1386 N N . ASP A 1 174 ? 23.711 0.416 -24.201 1.00 93.75 174 ASP A N 1
ATOM 1387 C CA . ASP A 1 174 ? 22.319 0.222 -23.780 1.00 93.75 174 ASP A CA 1
ATOM 1388 C C . ASP A 1 174 ? 21.459 -0.312 -24.937 1.00 93.75 174 ASP A C 1
ATOM 1390 O O . ASP A 1 174 ? 20.643 -1.204 -24.734 1.00 93.75 174 ASP A O 1
ATOM 1394 N N . LEU A 1 175 ? 21.625 0.194 -26.163 1.00 93.12 175 LEU A N 1
ATOM 1395 C CA . LEU A 1 175 ? 20.865 -0.311 -27.311 1.00 93.12 175 LEU A CA 1
ATOM 1396 C C . LEU A 1 175 ? 21.180 -1.786 -27.593 1.00 93.12 175 LEU A C 1
ATOM 1398 O O . LEU A 1 175 ? 20.242 -2.572 -27.739 1.00 93.12 175 LEU A O 1
ATOM 1402 N N . ASP A 1 176 ? 22.457 -2.165 -27.615 1.00 94.69 176 ASP A N 1
ATOM 1403 C CA . ASP A 1 176 ? 22.892 -3.547 -27.843 1.00 94.69 176 ASP A CA 1
ATOM 1404 C C . ASP A 1 176 ? 22.456 -4.482 -26.719 1.00 94.69 176 ASP A C 1
ATOM 1406 O O . ASP A 1 176 ? 21.934 -5.568 -26.986 1.00 94.69 176 ASP A O 1
ATOM 1410 N N . HIS A 1 177 ? 22.555 -4.023 -25.471 1.00 93.25 177 HIS A N 1
ATOM 1411 C CA . HIS A 1 177 ? 22.021 -4.724 -24.308 1.00 93.25 177 HIS A CA 1
ATOM 1412 C C . HIS A 1 177 ? 20.536 -5.036 -24.483 1.00 93.25 177 HIS A C 1
ATOM 1414 O O . HIS A 1 177 ? 20.114 -6.188 -24.374 1.00 93.25 177 HIS A O 1
ATOM 1420 N N . TRP A 1 178 ? 19.734 -4.040 -24.869 1.00 92.56 178 TRP A N 1
ATOM 1421 C CA . TRP A 1 178 ? 18.315 -4.250 -25.144 1.00 92.56 178 TRP A CA 1
ATOM 1422 C C . TRP A 1 178 ? 18.063 -5.131 -26.366 1.00 92.56 178 TRP A C 1
ATOM 1424 O O . TRP A 1 178 ? 17.127 -5.925 -26.323 1.00 92.56 178 TRP A O 1
ATOM 1434 N N . HIS A 1 179 ? 18.897 -5.102 -27.409 1.00 92.44 179 HIS A N 1
ATOM 1435 C CA . HIS A 1 179 ? 18.751 -6.007 -28.556 1.00 92.44 179 HIS A CA 1
ATOM 1436 C C . HIS A 1 179 ? 18.808 -7.492 -28.174 1.00 92.44 179 HIS A C 1
ATOM 1438 O O . HIS A 1 179 ? 18.143 -8.303 -28.827 1.00 92.44 179 HIS A O 1
ATOM 1444 N N . THR A 1 180 ? 19.508 -7.853 -27.093 1.00 91.31 180 THR A N 1
ATOM 1445 C CA . THR A 1 180 ? 19.556 -9.242 -26.598 1.00 91.31 180 THR A CA 1
ATOM 1446 C C . THR A 1 180 ? 18.185 -9.781 -26.162 1.00 91.31 180 THR A C 1
ATOM 1448 O O . THR A 1 180 ? 17.966 -10.990 -26.189 1.00 91.31 180 THR A O 1
ATOM 1451 N N . LYS A 1 181 ? 17.210 -8.908 -25.850 1.00 89.31 181 LYS A N 1
ATOM 1452 C CA . LYS A 1 181 ? 15.817 -9.279 -25.516 1.00 89.31 181 LYS A CA 1
ATOM 1453 C C . LYS A 1 181 ? 14.917 -9.455 -26.747 1.00 89.31 181 LYS A C 1
ATOM 1455 O O . LYS A 1 181 ? 13.689 -9.403 -26.649 1.00 89.31 181 LYS A O 1
ATOM 1460 N N . GLY A 1 182 ? 15.508 -9.655 -27.925 1.00 89.06 182 GLY A N 1
ATOM 1461 C CA . GLY A 1 182 ? 14.789 -10.030 -29.139 1.00 89.06 182 GLY A CA 1
ATOM 1462 C C . GLY A 1 182 ? 13.777 -8.966 -29.595 1.00 89.06 182 GLY A C 1
ATOM 1463 O O . GLY A 1 182 ? 14.090 -7.772 -29.575 1.00 89.06 182 GLY A O 1
ATOM 1464 N N . PRO A 1 183 ? 12.566 -9.359 -30.039 1.00 90.56 183 PRO A N 1
ATOM 1465 C CA . PRO A 1 183 ? 11.560 -8.418 -30.540 1.00 90.56 183 PRO A CA 1
ATOM 1466 C C . PRO A 1 183 ? 11.160 -7.330 -29.535 1.00 90.56 183 PRO A C 1
ATOM 1468 O O . PRO A 1 183 ? 11.017 -6.171 -29.920 1.00 90.56 183 PRO A O 1
ATOM 1471 N N . ILE A 1 184 ? 11.036 -7.675 -28.249 1.00 87.31 184 ILE A N 1
ATOM 1472 C CA . ILE A 1 184 ? 10.685 -6.726 -27.179 1.00 87.31 184 ILE A CA 1
ATOM 1473 C C . ILE A 1 184 ? 11.786 -5.678 -27.018 1.00 87.31 184 ILE A C 1
ATOM 1475 O O . ILE A 1 184 ? 11.512 -4.480 -26.963 1.00 87.31 184 ILE A O 1
ATOM 1479 N N . GLY A 1 185 ? 13.038 -6.129 -27.001 1.00 90.62 185 GLY A N 1
ATOM 1480 C CA . GLY A 1 185 ? 14.213 -5.269 -26.959 1.00 90.62 185 GLY A CA 1
ATOM 1481 C C . GLY A 1 185 ? 14.283 -4.268 -28.108 1.00 90.62 185 GLY A C 1
ATOM 1482 O O . GLY A 1 185 ? 14.456 -3.065 -27.901 1.00 90.62 185 GLY A O 1
ATOM 1483 N N . LYS A 1 186 ? 14.057 -4.760 -29.331 1.00 92.69 186 LYS A N 1
ATOM 1484 C CA . LYS A 1 186 ? 13.981 -3.928 -30.540 1.00 92.69 186 LYS A CA 1
ATOM 1485 C C . LYS A 1 186 ? 12.844 -2.910 -30.456 1.00 92.69 186 LYS A C 1
ATOM 1487 O O . LYS A 1 186 ? 13.068 -1.732 -30.724 1.00 92.69 186 LYS A O 1
ATOM 1492 N N . LEU A 1 187 ? 11.650 -3.336 -30.036 1.00 92.19 187 LEU A N 1
ATOM 1493 C CA . LEU A 1 187 ? 10.505 -2.443 -29.854 1.00 92.19 187 LEU A CA 1
ATOM 1494 C C . LEU A 1 187 ? 10.813 -1.345 -28.829 1.00 92.19 187 LEU A C 1
ATOM 1496 O O . LEU A 1 187 ? 10.585 -0.169 -29.107 1.00 92.19 187 LEU A O 1
ATOM 1500 N N . ARG A 1 188 ? 11.393 -1.700 -27.677 1.00 91.25 188 ARG A N 1
ATOM 1501 C CA . ARG A 1 188 ? 11.828 -0.737 -26.656 1.00 91.25 188 ARG A CA 1
ATOM 1502 C C . ARG A 1 188 ? 12.807 0.280 -27.235 1.00 91.25 188 ARG A C 1
ATOM 1504 O O . ARG A 1 188 ? 12.647 1.473 -26.984 1.00 91.25 188 ARG A O 1
ATOM 1511 N N . ASN A 1 189 ? 13.793 -0.157 -28.017 1.00 94.44 189 ASN A N 1
ATOM 1512 C CA . ASN A 1 189 ? 14.773 0.735 -28.643 1.00 94.44 189 ASN A CA 1
ATOM 1513 C C . ASN A 1 189 ? 14.126 1.696 -29.653 1.00 94.44 189 ASN A C 1
ATOM 1515 O O . ASN A 1 189 ? 14.433 2.889 -29.636 1.00 94.44 189 ASN A O 1
ATOM 1519 N N . ILE A 1 190 ? 13.172 1.217 -30.459 1.00 93.69 190 ILE A N 1
ATOM 1520 C CA . ILE A 1 190 ? 12.374 2.060 -31.364 1.00 93.69 190 ILE A CA 1
ATOM 1521 C C . ILE A 1 190 ? 11.583 3.104 -30.567 1.00 93.69 190 ILE A C 1
ATOM 1523 O O . ILE A 1 190 ? 11.641 4.295 -30.872 1.00 93.69 190 ILE A O 1
ATOM 1527 N N . VAL A 1 191 ? 10.891 2.687 -29.502 1.00 92.38 191 VAL A N 1
ATOM 1528 C CA . VAL A 1 191 ? 10.133 3.598 -28.630 1.00 92.38 191 VAL A CA 1
ATOM 1529 C C . VAL A 1 191 ? 11.054 4.637 -27.987 1.00 92.38 191 VAL A C 1
ATOM 1531 O O . VAL A 1 191 ? 10.727 5.824 -27.990 1.00 92.38 191 VAL A O 1
ATOM 1534 N N . LYS A 1 192 ? 12.223 4.228 -27.477 1.00 91.25 192 LYS A N 1
ATOM 1535 C CA . LYS A 1 192 ? 13.223 5.141 -26.899 1.00 91.25 192 LYS A CA 1
ATOM 1536 C C . LYS A 1 192 ? 13.694 6.164 -27.931 1.00 91.25 192 LYS A C 1
ATOM 1538 O O . LYS A 1 192 ? 13.757 7.348 -27.612 1.00 91.25 192 LYS A O 1
ATOM 1543 N N . PHE A 1 193 ? 13.964 5.736 -29.165 1.00 92.31 193 PHE A N 1
ATOM 1544 C CA . PHE A 1 193 ? 14.342 6.626 -30.263 1.00 92.31 193 PHE A CA 1
ATOM 1545 C C . PHE A 1 193 ? 13.237 7.638 -30.595 1.00 92.31 193 PHE A C 1
ATOM 1547 O O . PHE A 1 193 ? 13.521 8.831 -30.686 1.00 92.31 193 PHE A O 1
ATOM 1554 N N . ILE A 1 194 ? 11.982 7.193 -30.724 1.00 93.12 194 ILE A N 1
ATOM 1555 C CA . ILE A 1 194 ? 10.828 8.064 -31.018 1.00 93.12 194 ILE A CA 1
ATOM 1556 C C . ILE A 1 194 ? 10.626 9.104 -29.908 1.00 93.12 194 ILE A C 1
ATOM 1558 O O . ILE A 1 194 ? 10.338 10.272 -30.177 1.00 93.12 194 ILE A O 1
ATOM 1562 N N . ARG A 1 195 ? 10.785 8.693 -28.647 1.00 90.88 195 ARG A N 1
ATOM 1563 C CA . ARG A 1 195 ? 10.535 9.538 -27.471 1.00 90.88 195 ARG A CA 1
ATOM 1564 C C . ARG A 1 195 ? 11.716 10.418 -27.071 1.00 90.88 195 ARG A C 1
ATOM 1566 O O . ARG A 1 195 ? 11.568 11.227 -26.160 1.00 90.88 195 ARG A O 1
ATOM 1573 N N . SER A 1 196 ? 12.871 10.290 -27.721 1.00 89.56 196 SER A N 1
ATOM 1574 C CA . SER A 1 196 ? 14.072 11.031 -27.324 1.00 89.56 196 SER A CA 1
ATOM 1575 C C . SER A 1 196 ? 14.031 12.520 -27.687 1.00 89.56 196 SER A C 1
ATOM 1577 O O . SER A 1 196 ? 14.890 13.266 -27.227 1.00 89.56 196 SER A O 1
ATOM 1579 N N . SER A 1 197 ? 13.093 12.966 -28.532 1.00 94.19 197 SER A N 1
ATOM 1580 C CA . SER A 1 197 ? 12.851 14.392 -28.769 1.00 94.19 197 SER A CA 1
ATOM 1581 C C . SER A 1 197 ? 11.388 14.684 -29.132 1.00 94.19 197 SER A C 1
ATOM 1583 O O . SER A 1 197 ? 10.713 13.815 -29.701 1.00 94.19 197 SER A O 1
ATOM 1585 N N . PRO A 1 198 ? 10.896 15.911 -28.864 1.00 92.94 198 PRO A N 1
ATOM 1586 C CA . PRO A 1 198 ? 9.562 16.336 -29.285 1.00 92.94 198 PRO A CA 1
ATOM 1587 C C . PRO A 1 198 ? 9.334 16.156 -30.790 1.00 92.94 198 PRO A C 1
ATOM 1589 O O . PRO A 1 198 ? 8.321 15.588 -31.185 1.00 92.94 198 PRO A O 1
ATOM 1592 N N . GLN A 1 199 ? 10.318 16.518 -31.623 1.00 95.44 199 GLN A N 1
ATOM 1593 C CA . GLN A 1 199 ? 10.214 16.442 -33.085 1.00 95.44 199 GLN A CA 1
ATOM 1594 C C . GLN A 1 199 ? 10.024 15.005 -33.578 1.00 95.44 199 GLN A C 1
ATOM 1596 O O . GLN A 1 199 ? 9.214 14.759 -34.468 1.00 95.44 199 GLN A O 1
ATOM 1601 N N . ARG A 1 200 ? 10.736 14.033 -32.991 1.00 93.19 200 ARG A N 1
ATOM 1602 C CA . ARG A 1 200 ? 10.583 12.612 -33.347 1.00 93.19 200 ARG A CA 1
ATOM 1603 C C . ARG A 1 200 ? 9.217 12.077 -32.934 1.00 93.19 200 ARG A C 1
ATOM 1605 O O . ARG A 1 200 ? 8.586 11.345 -33.693 1.00 93.19 200 ARG A O 1
ATOM 1612 N N . SER A 1 201 ? 8.738 12.480 -31.760 1.00 91.75 201 SER A N 1
ATOM 1613 C CA . SER A 1 201 ? 7.406 12.112 -31.280 1.00 91.75 201 SER A CA 1
ATOM 1614 C C . SER A 1 201 ? 6.297 12.716 -32.148 1.00 91.75 201 SER A C 1
ATOM 1616 O O . SER A 1 201 ? 5.337 12.025 -32.479 1.00 91.75 201 SER A O 1
ATOM 1618 N N . GLU A 1 202 ? 6.429 13.977 -32.560 1.00 92.12 202 GLU A N 1
ATOM 1619 C CA . GLU A 1 202 ? 5.513 14.643 -33.494 1.00 92.12 202 GLU A CA 1
ATOM 1620 C C . GLU A 1 202 ? 5.536 13.995 -34.878 1.00 92.12 202 GLU A C 1
ATOM 1622 O O . GLU A 1 202 ? 4.480 13.721 -35.447 1.00 92.12 202 GLU A O 1
ATOM 1627 N N . GLN A 1 203 ? 6.726 13.691 -35.401 1.00 92.50 203 GLN A N 1
ATOM 1628 C CA . GLN A 1 203 ? 6.886 13.001 -36.676 1.00 92.50 203 GLN A CA 1
ATOM 1629 C C . GLN A 1 203 ? 6.220 11.624 -36.649 1.00 92.50 203 GLN A C 1
ATOM 1631 O O . GLN A 1 203 ? 5.471 11.304 -37.570 1.00 92.50 203 GLN A O 1
ATOM 1636 N N . PHE A 1 204 ? 6.444 10.834 -35.595 1.00 91.44 204 PHE A N 1
ATOM 1637 C CA . PHE A 1 204 ? 5.784 9.542 -35.430 1.00 91.44 204 PHE A CA 1
ATOM 1638 C C . PHE A 1 204 ? 4.264 9.697 -35.377 1.00 91.44 204 PHE A C 1
ATOM 1640 O O . PHE A 1 204 ? 3.567 9.030 -36.131 1.00 91.44 204 PHE A O 1
ATOM 1647 N N . LYS A 1 205 ? 3.744 10.628 -34.563 1.00 89.38 205 LYS A N 1
ATOM 1648 C CA . LYS A 1 205 ? 2.300 10.907 -34.494 1.00 89.38 205 LYS A CA 1
ATOM 1649 C C . LYS A 1 205 ? 1.722 11.307 -35.847 1.00 89.38 205 LYS A C 1
ATOM 1651 O O . LYS A 1 205 ? 0.623 10.888 -36.171 1.00 89.38 205 LYS A O 1
ATOM 1656 N N . ARG A 1 206 ? 2.436 12.111 -36.637 1.00 89.50 206 ARG A N 1
ATOM 1657 C CA . ARG A 1 206 ? 1.995 12.516 -37.977 1.00 89.50 206 ARG A CA 1
ATOM 1658 C C . ARG A 1 206 ? 1.919 11.329 -38.936 1.00 89.50 206 ARG A C 1
ATOM 1660 O O . ARG A 1 206 ? 0.982 11.265 -39.714 1.00 89.50 206 ARG A O 1
ATOM 1667 N N . VAL A 1 207 ? 2.894 10.421 -38.884 1.00 87.62 207 VAL A N 1
ATOM 1668 C CA . VAL A 1 207 ? 2.940 9.225 -39.744 1.00 87.62 207 VAL A CA 1
ATOM 1669 C C . VAL A 1 207 ? 1.932 8.165 -39.291 1.00 87.62 207 VAL A C 1
ATOM 1671 O O . VAL A 1 207 ? 1.334 7.506 -40.126 1.00 87.62 207 VAL A O 1
ATOM 1674 N N . ALA A 1 208 ? 1.698 8.031 -37.985 1.00 84.00 208 ALA A N 1
ATOM 1675 C CA . ALA A 1 208 ? 0.749 7.074 -37.419 1.00 84.00 208 ALA A CA 1
ATOM 1676 C C . ALA A 1 208 ? -0.734 7.470 -37.608 1.00 84.00 208 ALA A C 1
ATOM 1678 O O . ALA A 1 208 ? -1.613 6.710 -37.215 1.00 84.00 208 ALA A O 1
ATOM 1679 N N . ARG A 1 209 ? -1.036 8.641 -38.194 1.00 66.06 209 ARG A N 1
ATOM 1680 C CA . ARG A 1 209 ? -2.399 9.157 -38.440 1.00 66.06 209 ARG A CA 1
ATOM 1681 C C . ARG A 1 209 ? -3.100 8.508 -39.648 1.00 66.06 209 ARG A C 1
ATOM 1683 O O . ARG A 1 209 ? -3.647 9.209 -40.490 1.00 66.06 209 ARG A O 1
ATOM 1690 N N . GLU A 1 210 ? -3.157 7.181 -39.677 1.00 55.06 210 GLU A N 1
ATOM 1691 C CA . GLU A 1 210 ? -4.130 6.407 -40.464 1.00 55.06 210 GLU A CA 1
ATOM 1692 C C . GLU A 1 210 ? -4.599 5.204 -39.627 1.00 55.06 210 GLU A C 1
ATOM 1694 O O . GLU A 1 210 ? -4.059 4.111 -39.763 1.00 55.06 210 GLU A O 1
ATOM 1699 N N . GLN A 1 211 ? -5.538 5.453 -38.698 1.00 53.09 211 GLN A N 1
ATOM 1700 C CA . GLN A 1 211 ? -6.597 4.555 -38.174 1.00 53.09 211 GLN A CA 1
ATOM 1701 C C . GLN A 1 211 ? -7.119 5.031 -36.797 1.00 53.09 211 GLN A C 1
ATOM 1703 O O . GLN A 1 211 ? -7.242 4.250 -35.858 1.00 53.09 211 GLN A O 1
ATOM 1708 N N . ASP A 1 212 ? -7.488 6.309 -36.664 1.00 50.66 212 ASP A N 1
ATOM 1709 C CA . ASP A 1 212 ? -8.484 6.680 -35.646 1.00 50.66 212 ASP A CA 1
ATOM 1710 C C . ASP A 1 212 ? -9.867 6.388 -36.251 1.00 50.66 212 ASP A C 1
ATOM 1712 O O . ASP A 1 212 ? -10.524 7.275 -36.794 1.00 50.66 212 ASP A O 1
ATOM 1716 N N . HIS A 1 213 ? -10.276 5.114 -36.233 1.00 47.88 213 HIS A N 1
ATOM 1717 C CA . HIS A 1 213 ? -11.684 4.764 -36.394 1.00 47.88 213 HIS A CA 1
ATOM 1718 C C . HIS A 1 213 ? -12.389 4.949 -35.048 1.00 47.88 213 HIS A C 1
ATOM 1720 O O . HIS A 1 213 ? -11.992 4.391 -34.025 1.00 47.88 213 HIS A O 1
ATOM 1726 N N . GLU A 1 214 ? -13.429 5.775 -35.088 1.00 49.09 214 GLU A N 1
ATOM 1727 C CA . GLU A 1 214 ? -14.472 5.941 -34.084 1.00 49.09 214 GLU A CA 1
ATOM 1728 C C . GLU A 1 214 ? -14.947 4.595 -33.509 1.00 49.09 214 GLU A C 1
ATOM 1730 O O . GLU A 1 214 ? -15.491 3.784 -34.244 1.00 49.09 214 GLU A O 1
ATOM 1735 N N . GLU A 1 215 ? -14.740 4.374 -32.207 1.00 45.22 215 GLU A N 1
ATOM 1736 C CA . GLU A 1 215 ? -15.655 3.736 -31.235 1.00 45.22 215 GLU A CA 1
ATOM 1737 C C . GLU A 1 215 ? -14.867 3.069 -30.101 1.00 45.22 215 GLU A C 1
ATOM 1739 O O . GLU A 1 215 ? -14.545 1.888 -30.130 1.00 45.22 215 GLU A O 1
ATOM 1744 N N . TYR A 1 216 ? -14.636 3.822 -29.026 1.00 40.31 216 TYR A N 1
ATOM 1745 C CA . TYR A 1 216 ? -14.582 3.243 -27.684 1.00 40.31 216 TYR A CA 1
ATOM 1746 C C . TYR A 1 216 ? -15.414 4.126 -26.755 1.00 40.31 216 TYR A C 1
ATOM 1748 O O . TYR A 1 216 ? -14.898 4.916 -25.966 1.00 40.31 216 TYR A O 1
ATOM 1756 N N . ARG A 1 217 ? -16.742 4.005 -26.868 1.00 38.19 217 ARG A N 1
ATOM 1757 C CA . ARG A 1 217 ? -17.630 4.318 -25.745 1.00 38.19 217 ARG A CA 1
ATOM 1758 C C . ARG A 1 217 ? -17.540 3.142 -24.781 1.00 38.19 217 ARG A C 1
ATOM 1760 O O . ARG A 1 217 ? -18.144 2.102 -25.011 1.00 38.19 217 ARG A O 1
ATOM 1767 N N . LEU A 1 218 ? -16.736 3.301 -23.738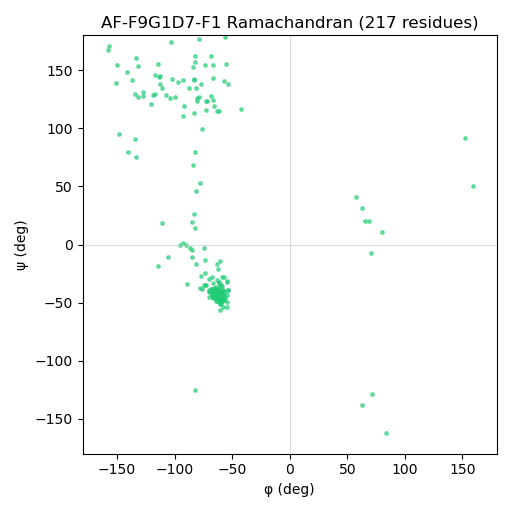 1.00 37.38 218 LEU A N 1
ATOM 1768 C CA . LEU A 1 218 ? -16.780 2.418 -22.578 1.00 37.38 218 LEU A CA 1
ATOM 1769 C C . LEU A 1 218 ? -18.143 2.618 -21.897 1.00 37.38 218 LEU A C 1
ATOM 1771 O O . LEU A 1 218 ? -18.481 3.747 -21.534 1.00 37.38 218 LEU A O 1
ATOM 1775 N N . CYS A 1 219 ? -18.930 1.543 -21.818 1.00 43.59 219 CYS A N 1
ATOM 1776 C CA . CYS A 1 219 ? -20.081 1.434 -20.923 1.00 43.59 219 CYS A CA 1
ATOM 1777 C C . CYS A 1 219 ? -19.628 1.426 -19.460 1.00 43.59 219 CYS A C 1
ATOM 1779 O O . CYS A 1 219 ? -18.533 0.878 -19.189 1.00 43.59 219 CYS A O 1
#

Foldseek 3Di:
DDDDPVRVVVVVVVVVVVVLVVVLVQQVQFPAQWEKEKEWDQDPVRFTWMWIWTWTQGPVRDIDIDTQDTDTQDDDLALLSLLVVVLVSCVSSVRQVRYAAYEYAPDPRVLSNLVNNCCVSPVPDDSVNSVVSYDYDPVNVVVVVVLCVQPPPPSVVLVVVLVVCVVVVVLVVNLVSLCVSPPSSVVVNVVCVCPVDPVSVVVCVVVVPPDPDDDDPDD

InterPro domains:
  IPR012337 Ribonuclease H-like superfamily [SSF53098]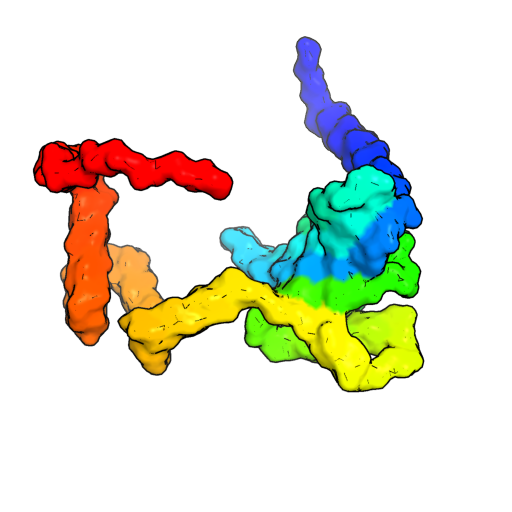 (22-206)
  IPR052035 Zinc finger BED domain-containing [PTHR46481] (3-214)

Organism: Fusarium oxysporum (strain Fo5176) (NCBI:txid660025)

Mean predicted aligned error: 8.07 Å

Solvent-accessible surface area (backbone atoms only — not comparable to full-atom values): 12277 Å² total; per-residue (Å²): 135,87,75,52,72,68,55,51,53,52,49,53,51,52,52,49,53,58,50,49,55,50,50,39,52,50,64,72,51,31,73,49,52,39,25,35,37,44,49,77,47,71,44,95,88,70,43,40,35,35,39,33,31,39,35,35,30,37,83,86,72,45,83,45,78,44,82,76,40,81,43,77,59,76,83,68,95,42,22,60,54,52,13,52,56,52,47,53,49,36,58,75,55,69,40,74,94,33,64,50,40,42,33,28,60,89,52,70,54,56,56,48,11,48,49,48,31,47,40,70,74,37,75,83,60,47,74,69,57,49,55,71,27,56,41,65,32,62,71,52,52,50,49,52,52,50,45,41,72,70,49,52,72,63,46,66,64,54,49,51,54,41,50,51,23,57,77,68,67,36,61,68,60,34,49,56,58,33,43,74,50,46,72,62,19,47,50,51,48,51,50,50,59,34,65,71,39,72,67,44,40,52,50,49,54,64,71,62,71,78,77,90,70,92,80,82,82,80,127

Nearest PDB structures (foldseek):
  8wwc-assembly1_C  TM=3.965E-01  e=3.966E-02  synthetic construct
  3c65-assembly1_A  TM=4.925E-01  e=9.527E-02  unclassified
  7o24-assembly1_C  TM=4.010E-01  e=1.204E-01  White-tufted-ear marmoset simian foamy virus
  7ksf-assembly1_A  TM=3.674E-01  e=3.653E-01  Eastern chimpanzee simian foamy virus
  6qzk-assembly1_A  TM=4.837E-01  e=1.988E+00  Clostridium butyricum

Secondary structure (DSSP, 8-state):
-PPPHHHHHHHHHHHHHHHHHHHHHHHHH-SS-EEEEEEEEE-TTS-EEEEEEEEEE-TTS-EEEEEEEEEE--S---HHHHHHHHHHHHHHTT-TTTEEEEEE-S-HHHHHHHHHHHHHH-TT--HHHHHHHEEE-HHHHHHHHHHHHHH-S-HHHHHHHHHHHHHTT-HHHHHHHHHTTHHHHHHHHHHHHHHTSHHHHHHHHHHT-S---S-----